Protein AF-A0A2A5DIE2-F1 (afdb_monomer)

pLDDT: mean 83.56, std 17.69, range [32.38, 98.62]

Structure (mmCIF, N/CA/C/O backbone):
data_AF-A0A2A5DIE2-F1
#
_entry.id   AF-A0A2A5DIE2-F1
#
loop_
_atom_site.group_PDB
_atom_site.id
_atom_site.type_symbol
_atom_site.label_atom_id
_atom_site.label_alt_id
_atom_site.label_comp_id
_atom_site.label_asym_id
_atom_site.label_entity_id
_atom_site.label_seq_id
_atom_site.pdbx_PDB_ins_code
_atom_site.Cartn_x
_atom_site.Cartn_y
_atom_site.Cartn_z
_atom_site.occupancy
_atom_site.B_iso_or_equiv
_atom_site.auth_seq_id
_atom_site.auth_comp_id
_atom_site.auth_asym_id
_atom_site.auth_atom_id
_atom_site.pdbx_PDB_model_num
ATOM 1 N N . MET A 1 1 ? 40.252 -47.702 25.686 1.00 40.75 1 MET A N 1
ATOM 2 C CA . MET A 1 1 ? 40.177 -46.736 24.573 1.00 40.75 1 MET A CA 1
ATOM 3 C C . MET A 1 1 ? 38.855 -46.964 23.849 1.00 40.75 1 MET A C 1
ATOM 5 O O . MET A 1 1 ? 38.795 -47.837 23.001 1.00 40.75 1 MET A O 1
ATOM 9 N N . PHE A 1 2 ? 37.785 -46.272 24.253 1.00 35.56 2 PHE A N 1
ATOM 10 C CA . PHE A 1 2 ? 36.496 -46.274 23.551 1.00 35.56 2 PHE A CA 1
ATOM 11 C C . PHE A 1 2 ? 35.922 -44.854 23.556 1.00 35.56 2 PHE A C 1
ATOM 13 O O . PHE A 1 2 ? 35.989 -44.157 24.566 1.00 35.56 2 PHE A O 1
ATOM 20 N N . LEU A 1 3 ? 35.483 -44.447 22.365 1.00 35.59 3 LEU A N 1
ATOM 21 C CA . LEU A 1 3 ? 35.120 -43.106 21.909 1.00 35.59 3 LEU A CA 1
ATOM 22 C C . LEU A 1 3 ? 34.032 -42.427 22.755 1.00 35.59 3 LEU A C 1
ATOM 24 O O . LEU A 1 3 ? 32.999 -43.024 23.047 1.00 35.59 3 LEU A O 1
ATOM 28 N N . ALA A 1 4 ? 34.234 -41.137 23.031 1.00 35.81 4 ALA A N 1
ATOM 29 C CA . ALA A 1 4 ? 33.204 -40.216 23.495 1.00 35.81 4 ALA A CA 1
ATOM 30 C C . ALA A 1 4 ? 32.317 -39.780 22.314 1.00 35.81 4 ALA A C 1
ATOM 32 O O . ALA A 1 4 ? 32.815 -39.284 21.302 1.00 35.81 4 ALA A O 1
ATOM 33 N N . LEU A 1 5 ? 31.004 -39.964 22.451 1.00 38.56 5 LEU A N 1
ATOM 34 C CA . LEU A 1 5 ? 29.994 -39.495 21.508 1.00 38.56 5 LEU A CA 1
ATOM 35 C C . LEU A 1 5 ? 29.687 -38.021 21.822 1.00 38.56 5 LEU A C 1
ATOM 37 O O . LEU A 1 5 ? 29.000 -37.717 22.795 1.00 38.56 5 LEU A O 1
ATOM 41 N N . ALA A 1 6 ? 30.231 -37.098 21.031 1.00 38.78 6 ALA A N 1
ATOM 42 C CA . ALA A 1 6 ? 29.912 -35.678 21.133 1.00 38.78 6 ALA A CA 1
ATOM 43 C C . ALA A 1 6 ? 28.588 -35.395 20.402 1.00 38.78 6 ALA A C 1
ATOM 45 O O . ALA A 1 6 ? 28.545 -35.373 19.172 1.00 38.78 6 ALA A O 1
ATOM 46 N N . LEU A 1 7 ? 27.505 -35.177 21.157 1.00 36.06 7 LEU A N 1
ATOM 47 C CA . LEU A 1 7 ? 26.273 -34.597 20.620 1.00 36.06 7 LEU A CA 1
ATOM 48 C C . LEU A 1 7 ? 26.558 -33.146 20.213 1.00 36.06 7 LEU A C 1
ATOM 50 O O . LEU A 1 7 ? 26.711 -32.264 21.056 1.00 36.06 7 LEU A O 1
ATOM 54 N N . THR A 1 8 ? 26.638 -32.897 18.911 1.00 38.84 8 THR A N 1
ATOM 55 C CA . THR A 1 8 ? 26.667 -31.546 18.349 1.00 38.84 8 THR A CA 1
ATOM 56 C C . THR A 1 8 ? 25.229 -31.048 18.263 1.00 38.84 8 THR A C 1
ATOM 58 O O . THR A 1 8 ? 24.455 -31.478 17.411 1.00 38.84 8 THR A O 1
ATOM 61 N N . LEU A 1 9 ? 24.850 -30.160 19.182 1.00 39.72 9 LEU A N 1
ATOM 62 C CA . LEU A 1 9 ? 23.585 -29.442 19.112 1.00 39.72 9 LEU A CA 1
ATOM 63 C C . LEU A 1 9 ? 23.699 -28.421 17.970 1.00 39.72 9 LEU A C 1
ATOM 65 O O . LEU A 1 9 ? 24.347 -27.385 18.112 1.00 39.72 9 LEU A O 1
ATOM 69 N N . ALA A 1 10 ? 23.123 -28.738 16.810 1.00 39.56 10 ALA A N 1
ATOM 70 C CA . ALA A 1 10 ? 22.979 -27.785 15.720 1.00 39.56 10 ALA A CA 1
ATOM 71 C C . ALA A 1 10 ? 21.992 -26.695 16.162 1.00 39.56 10 ALA A C 1
ATOM 73 O O . ALA A 1 10 ? 20.774 -26.892 16.138 1.00 39.56 10 ALA A O 1
ATOM 74 N N . ALA A 1 11 ? 22.528 -25.554 16.598 1.00 37.28 11 ALA A N 1
ATOM 75 C CA . ALA A 1 11 ? 21.763 -24.333 16.777 1.00 37.28 11 ALA A CA 1
ATOM 76 C C . ALA A 1 11 ? 21.171 -23.951 15.415 1.00 37.28 11 ALA A C 1
ATOM 78 O O . ALA A 1 11 ? 21.869 -23.462 14.527 1.00 37.28 11 ALA A O 1
ATOM 79 N N . HIS A 1 12 ? 19.884 -24.237 15.233 1.00 37.75 12 HIS A N 1
ATOM 80 C CA . HIS A 1 12 ? 19.121 -23.709 14.118 1.00 37.75 12 HIS A CA 1
ATOM 81 C C . HIS A 1 12 ? 18.987 -22.215 14.382 1.00 37.75 12 HIS A C 1
ATOM 83 O O . HIS A 1 12 ? 18.209 -21.801 15.240 1.00 37.75 12 HIS A O 1
ATOM 89 N N . GLY A 1 13 ? 19.796 -21.417 13.686 1.00 32.38 13 GLY A N 1
ATOM 90 C CA . GLY A 1 13 ? 19.603 -19.979 13.583 1.00 32.38 13 GLY A CA 1
ATOM 91 C C . GLY A 1 13 ? 18.283 -19.716 12.870 1.00 32.38 13 GLY A C 1
ATOM 92 O O . GLY A 1 13 ? 18.260 -19.499 11.662 1.00 32.38 13 GLY A O 1
ATOM 93 N N . GLY A 1 14 ? 17.182 -19.800 13.616 1.00 33.81 14 GLY A N 1
ATOM 94 C CA . GLY A 1 14 ? 15.925 -19.197 13.225 1.00 33.81 14 GLY A CA 1
ATOM 95 C C . GLY A 1 14 ? 16.182 -17.707 13.074 1.00 33.81 14 GLY A C 1
ATOM 96 O O . GLY A 1 14 ? 16.675 -17.057 13.993 1.00 33.81 14 GLY A O 1
ATOM 97 N N . VAL A 1 15 ? 15.924 -17.188 11.880 1.00 35.50 15 VAL A N 1
ATOM 98 C CA . VAL A 1 15 ? 15.815 -15.749 11.683 1.00 35.50 15 VAL A CA 1
ATOM 99 C C . VAL A 1 15 ? 14.662 -15.303 12.568 1.00 35.50 15 VAL A C 1
ATO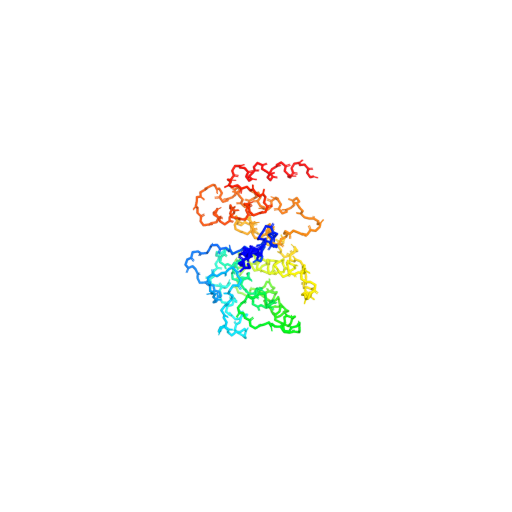M 101 O O . VAL A 1 15 ? 13.535 -15.756 12.383 1.00 35.50 15 VAL A O 1
ATOM 104 N N . ASP A 1 16 ? 14.975 -14.474 13.552 1.00 34.91 16 ASP A N 1
ATOM 105 C CA . ASP A 1 16 ? 14.005 -13.858 14.442 1.00 34.91 16 ASP A CA 1
ATOM 106 C C . ASP A 1 16 ? 13.064 -12.992 13.585 1.00 34.91 16 ASP A C 1
ATOM 108 O O . ASP A 1 16 ? 13.448 -11.928 13.089 1.00 34.91 16 ASP A O 1
ATOM 112 N N . LEU A 1 17 ? 11.858 -13.497 13.305 1.00 41.66 17 LEU A N 1
ATOM 113 C CA . LEU A 1 17 ? 10.817 -12.780 12.556 1.00 41.66 17 LEU A CA 1
ATOM 114 C C . LEU A 1 17 ? 10.198 -11.640 13.390 1.00 41.66 17 LEU A C 1
ATOM 116 O O . LEU A 1 17 ? 9.430 -10.846 12.848 1.00 41.66 17 LEU A O 1
ATOM 120 N N . ASP A 1 18 ? 10.596 -11.519 14.660 1.00 42.03 18 ASP A N 1
ATOM 121 C CA . ASP A 1 18 ? 10.088 -10.566 15.653 1.00 42.03 18 ASP A CA 1
ATOM 122 C C . ASP A 1 18 ? 10.602 -9.129 15.470 1.00 42.03 18 ASP A C 1
ATOM 124 O O . ASP A 1 18 ? 10.186 -8.213 16.180 1.00 42.03 18 ASP A O 1
ATOM 128 N N . ARG A 1 19 ? 11.468 -8.874 14.480 1.00 45.81 19 ARG A N 1
ATOM 129 C CA . ARG A 1 19 ? 11.738 -7.509 14.008 1.00 45.81 19 ARG A CA 1
ATOM 130 C C . ARG A 1 19 ? 10.920 -7.241 12.759 1.00 45.81 19 ARG A C 1
ATOM 132 O O . ARG A 1 19 ? 11.397 -7.273 11.625 1.00 45.81 19 ARG A O 1
ATOM 139 N N . GLU A 1 20 ? 9.638 -7.039 13.006 1.00 65.62 20 GLU A N 1
ATOM 140 C CA . GLU A 1 20 ? 8.627 -6.810 11.996 1.00 65.62 20 GLU A CA 1
ATOM 141 C C . GLU A 1 20 ? 8.990 -5.586 11.153 1.00 65.62 20 GLU A C 1
ATOM 143 O O . GLU A 1 20 ? 8.984 -4.446 11.614 1.00 65.62 20 GLU A O 1
ATOM 148 N N . GLY A 1 21 ? 9.389 -5.841 9.905 1.00 69.38 21 GLY A N 1
ATOM 149 C CA . GLY A 1 21 ? 9.729 -4.777 8.975 1.00 69.38 21 GLY A CA 1
ATOM 150 C C . GLY A 1 21 ? 8.533 -3.849 8.711 1.00 69.38 21 GLY A C 1
ATOM 151 O O . GLY A 1 21 ? 7.383 -4.213 8.971 1.00 69.38 21 GLY A O 1
ATOM 152 N N . PRO A 1 22 ? 8.790 -2.653 8.167 1.00 84.62 22 PRO A N 1
ATOM 153 C CA . PRO A 1 22 ? 7.778 -1.618 8.038 1.00 84.62 22 PRO A CA 1
ATOM 154 C C . PRO A 1 22 ? 6.536 -2.083 7.244 1.00 84.62 22 PRO A C 1
ATOM 156 O O . PRO A 1 22 ? 6.654 -2.801 6.237 1.00 84.62 22 PRO A O 1
ATOM 159 N N . PRO A 1 23 ? 5.327 -1.729 7.716 1.00 87.25 23 PRO A N 1
ATOM 160 C CA . PRO A 1 23 ? 4.133 -2.520 7.456 1.00 87.25 23 PRO A CA 1
ATOM 161 C C . PRO A 1 23 ? 3.558 -2.357 6.046 1.00 87.25 23 PRO A C 1
ATOM 163 O O . PRO A 1 23 ? 2.972 -3.309 5.541 1.00 87.25 23 PRO A O 1
ATOM 166 N N . ALA A 1 24 ? 3.764 -1.224 5.362 1.00 91.19 24 ALA A N 1
ATOM 167 C CA . ALA A 1 24 ? 3.243 -1.035 4.003 1.00 91.19 24 ALA A CA 1
ATOM 168 C C . ALA A 1 24 ? 3.896 -1.985 2.986 1.00 91.19 24 ALA A C 1
ATOM 170 O O . ALA A 1 24 ? 3.300 -2.293 1.957 1.00 91.19 24 ALA A O 1
ATOM 171 N N . ILE A 1 25 ? 5.110 -2.463 3.278 1.00 90.38 25 ILE A N 1
ATOM 172 C CA . ILE A 1 25 ? 5.841 -3.427 2.448 1.00 90.38 25 ILE A CA 1
ATOM 173 C C . ILE A 1 25 ? 5.742 -4.845 2.993 1.00 90.38 25 ILE A C 1
ATOM 175 O O . ILE A 1 25 ? 5.581 -5.801 2.225 1.00 90.38 25 ILE A O 1
ATOM 179 N N . CYS A 1 26 ? 5.868 -4.991 4.310 1.00 89.38 26 CYS A N 1
ATOM 180 C CA . CYS A 1 26 ? 6.047 -6.302 4.911 1.00 89.38 26 CYS A CA 1
ATOM 181 C C . CYS A 1 26 ? 4.752 -7.080 5.101 1.00 89.38 26 CYS A C 1
ATOM 183 O O . CYS A 1 26 ? 4.825 -8.281 5.367 1.00 89.38 26 CYS A O 1
ATOM 185 N N . GLN A 1 27 ? 3.599 -6.422 4.979 1.00 89.12 27 GLN A N 1
ATOM 186 C CA . GLN A 1 27 ? 2.296 -7.034 5.161 1.00 89.12 27 GLN A CA 1
ATOM 187 C C . GLN A 1 27 ? 1.576 -7.202 3.817 1.00 89.12 27 GLN A C 1
ATOM 189 O O . GLN A 1 27 ? 1.163 -6.208 3.224 1.00 89.12 27 GLN A O 1
ATOM 194 N N . PRO A 1 28 ? 1.404 -8.440 3.317 1.00 94.44 28 PRO A N 1
ATOM 195 C CA . PRO A 1 28 ? 0.471 -8.706 2.231 1.00 94.44 28 PRO A CA 1
ATOM 196 C C . PRO A 1 28 ? -0.959 -8.389 2.661 1.00 94.44 28 PRO A C 1
ATOM 198 O O . PRO A 1 28 ? -1.342 -8.693 3.797 1.00 94.44 28 PRO A O 1
ATOM 201 N N . PHE A 1 29 ? -1.743 -7.832 1.742 1.00 95.56 29 PHE A N 1
ATOM 202 C CA . PHE A 1 29 ? -3.181 -7.680 1.941 1.00 95.56 29 PHE A CA 1
ATOM 203 C C . PHE A 1 29 ? -3.912 -8.880 1.344 1.00 95.56 29 PHE A C 1
ATOM 205 O O . PHE A 1 29 ? -3.655 -9.275 0.205 1.00 95.56 29 PHE A O 1
ATOM 212 N N . ASP A 1 30 ? -4.856 -9.439 2.098 1.00 95.75 30 ASP A N 1
ATOM 213 C CA . ASP A 1 30 ? -5.852 -10.347 1.544 1.00 95.75 30 ASP A CA 1
ATOM 214 C C . ASP A 1 30 ? -6.740 -9.558 0.575 1.00 95.75 30 ASP A C 1
ATOM 216 O O . ASP A 1 30 ? -7.412 -8.598 0.968 1.00 95.75 30 ASP A O 1
ATOM 220 N N . ILE A 1 31 ? -6.731 -9.970 -0.692 1.00 96.69 31 ILE A N 1
ATOM 221 C CA . ILE A 1 31 ? -7.534 -9.403 -1.780 1.00 96.69 31 ILE A CA 1
ATOM 222 C C . ILE A 1 31 ? -8.537 -10.421 -2.353 1.00 96.69 31 ILE A C 1
ATOM 224 O O . ILE A 1 31 ? -9.197 -10.145 -3.355 1.00 96.69 31 ILE A O 1
ATOM 228 N N . GLY A 1 32 ? -8.696 -11.585 -1.709 1.00 94.56 32 GLY A N 1
ATOM 229 C CA . GLY A 1 32 ? -9.464 -12.715 -2.230 1.00 94.56 32 GLY A CA 1
ATOM 230 C C . GLY A 1 32 ? -8.924 -13.194 -3.580 1.00 94.56 32 GLY A C 1
ATOM 231 O O . GLY A 1 32 ? -7.714 -13.252 -3.785 1.00 94.56 32 GLY A O 1
ATOM 232 N N . ASP A 1 33 ? -9.830 -13.474 -4.518 1.00 94.88 33 ASP A N 1
ATOM 233 C CA . ASP A 1 33 ? -9.494 -13.936 -5.875 1.00 94.88 33 ASP A CA 1
ATOM 234 C C . ASP A 1 33 ? -9.238 -12.788 -6.871 1.00 94.88 33 ASP A C 1
ATOM 236 O O . ASP A 1 33 ? -9.159 -13.008 -8.083 1.00 94.88 33 ASP A O 1
ATOM 240 N N . ALA A 1 34 ? -9.149 -11.540 -6.394 1.00 96.06 34 ALA A N 1
ATOM 241 C CA . ALA A 1 34 ? -8.906 -10.397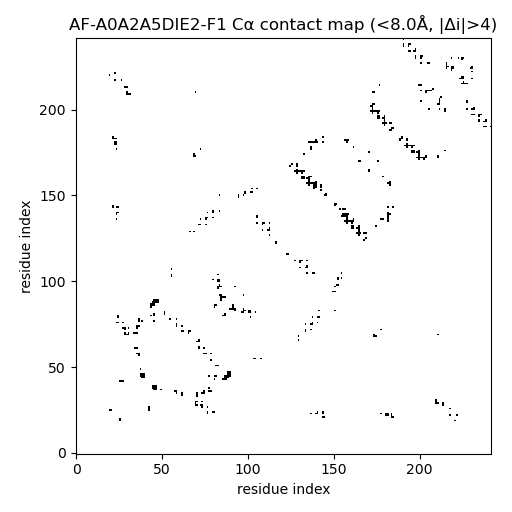 -7.264 1.00 96.06 34 ALA A CA 1
ATOM 242 C C . ALA A 1 34 ? -7.528 -10.494 -7.937 1.00 96.06 34 ALA A C 1
ATOM 244 O O . ALA A 1 34 ? -6.517 -10.822 -7.312 1.00 96.06 34 ALA A O 1
ATOM 245 N N . ALA A 1 35 ? -7.479 -10.161 -9.227 1.00 95.62 35 ALA A N 1
ATOM 246 C CA . ALA A 1 35 ? -6.230 -10.147 -9.972 1.00 95.62 35 ALA A CA 1
ATOM 247 C C . ALA A 1 35 ? -5.311 -9.006 -9.503 1.00 95.62 35 ALA A C 1
ATOM 249 O O . ALA A 1 35 ? -5.747 -7.876 -9.282 1.00 95.62 35 ALA A O 1
ATOM 250 N N . SER A 1 36 ? -4.019 -9.309 -9.411 1.00 97.56 36 SER A N 1
ATOM 251 C CA . SER A 1 36 ? -2.941 -8.358 -9.138 1.00 97.56 36 SER A CA 1
ATOM 252 C C . SER A 1 36 ? -1.708 -8.744 -9.968 1.00 97.56 36 SER A C 1
ATOM 254 O O . SER A 1 36 ? -1.772 -9.662 -10.789 1.00 97.56 36 SER A O 1
ATOM 256 N N . LEU A 1 37 ? -0.579 -8.059 -9.769 1.00 98.00 37 LEU A N 1
ATOM 257 C CA . LEU A 1 37 ? 0.684 -8.404 -10.421 1.00 98.00 37 LEU A CA 1
ATOM 258 C C . LEU A 1 37 ? 1.071 -9.866 -10.121 1.00 98.00 37 LEU A C 1
ATOM 260 O O . LEU A 1 37 ? 0.837 -10.320 -8.991 1.00 98.00 37 LEU A O 1
ATOM 264 N N . PRO A 1 38 ? 1.685 -10.590 -11.082 1.00 96.81 38 PRO A N 1
ATOM 265 C CA . PRO A 1 38 ? 2.092 -11.981 -10.899 1.00 96.81 38 PRO A CA 1
ATOM 266 C C . PRO A 1 38 ? 2.900 -12.181 -9.619 1.00 96.81 38 PRO A C 1
ATOM 268 O O . PRO A 1 38 ? 3.769 -11.372 -9.293 1.00 96.81 38 PRO A O 1
ATOM 271 N N . TRP A 1 39 ? 2.591 -13.237 -8.871 1.00 95.19 39 TRP A N 1
ATOM 272 C CA . TRP A 1 39 ? 3.137 -13.472 -7.534 1.00 95.19 39 TRP A CA 1
ATOM 273 C C . TRP A 1 39 ? 3.172 -14.968 -7.216 1.00 95.19 39 TRP A C 1
ATOM 275 O O . TRP A 1 39 ? 2.403 -15.735 -7.799 1.00 95.19 39 TRP A O 1
ATOM 285 N N . LYS A 1 40 ? 4.062 -15.391 -6.313 1.00 91.81 40 LYS A N 1
ATOM 286 C CA . LYS A 1 40 ? 4.085 -16.757 -5.757 1.00 91.81 40 LYS A CA 1
ATOM 287 C C . LYS A 1 40 ? 3.477 -16.770 -4.344 1.00 91.81 40 LYS A C 1
ATOM 289 O O . LYS A 1 40 ? 2.623 -15.942 -4.051 1.00 91.81 40 LYS A O 1
ATOM 294 N N . ALA A 1 41 ? 3.816 -17.739 -3.495 1.00 83.94 41 ALA A N 1
ATOM 295 C CA . ALA A 1 41 ? 3.078 -17.982 -2.252 1.00 83.94 41 ALA A CA 1
ATOM 296 C C . ALA A 1 41 ? 3.488 -17.041 -1.100 1.00 83.94 41 ALA A C 1
ATOM 298 O O . ALA A 1 41 ? 2.646 -16.664 -0.288 1.00 83.94 41 ALA A O 1
ATOM 299 N N . GLY A 1 42 ? 4.763 -16.652 -1.015 1.00 87.44 42 GLY A N 1
ATOM 300 C CA . GLY A 1 42 ? 5.297 -15.860 0.099 1.00 87.44 42 GLY A CA 1
ATOM 301 C C . GLY A 1 42 ? 5.142 -14.338 -0.033 1.00 87.44 42 GLY A C 1
ATOM 302 O O . GLY A 1 42 ? 4.979 -13.783 -1.121 1.00 87.44 42 GLY A O 1
ATOM 303 N N . ALA A 1 43 ? 5.279 -13.624 1.092 1.00 87.25 43 ALA A N 1
ATOM 304 C CA . ALA A 1 43 ? 5.115 -12.164 1.180 1.00 87.25 43 ALA A CA 1
ATOM 305 C C . ALA A 1 43 ? 6.095 -11.352 0.310 1.00 87.25 43 ALA A C 1
ATOM 307 O O . ALA A 1 43 ? 5.803 -10.202 -0.023 1.00 87.25 43 ALA A O 1
ATOM 308 N N . PHE A 1 44 ? 7.225 -11.955 -0.071 1.00 91.25 44 PHE A N 1
ATOM 309 C CA . PHE A 1 44 ? 8.290 -11.368 -0.893 1.00 91.25 44 PHE A CA 1
ATOM 310 C C . PHE A 1 44 ? 8.709 -12.286 -2.050 1.00 91.25 44 PHE A C 1
ATOM 312 O O . PHE A 1 44 ? 9.835 -12.196 -2.538 1.00 91.25 44 PHE A O 1
ATOM 319 N N . GLU A 1 45 ? 7.835 -13.201 -2.470 1.00 90.56 45 GLU A N 1
ATOM 320 C CA . GLU A 1 45 ? 8.117 -14.139 -3.557 1.00 90.56 45 GLU A CA 1
ATOM 321 C C . GLU A 1 45 ? 7.524 -13.638 -4.877 1.00 90.56 45 GLU A C 1
ATOM 323 O O . GLU A 1 45 ? 6.555 -14.187 -5.406 1.00 90.56 45 GLU A O 1
ATOM 328 N N . ALA A 1 46 ? 8.111 -12.576 -5.424 1.00 92.00 46 ALA A N 1
ATOM 329 C CA . ALA A 1 46 ? 7.712 -12.059 -6.727 1.00 92.00 46 ALA A CA 1
ATOM 330 C C . ALA A 1 46 ? 7.931 -13.116 -7.828 1.00 92.00 46 ALA A C 1
ATOM 332 O O . ALA A 1 46 ? 8.819 -13.961 -7.722 1.00 92.00 46 ALA A O 1
ATOM 333 N N . ASP A 1 47 ? 7.148 -13.107 -8.903 1.00 94.44 47 ASP A N 1
ATOM 334 C CA . ASP A 1 47 ? 7.335 -14.093 -9.968 1.00 94.44 47 ASP A CA 1
ATOM 335 C C . ASP A 1 47 ? 8.668 -13.855 -10.698 1.00 94.44 47 ASP A C 1
ATOM 337 O O . ASP A 1 47 ? 8.957 -12.766 -11.200 1.00 94.44 47 ASP A O 1
ATOM 341 N N . THR A 1 48 ? 9.512 -14.885 -10.750 1.00 92.44 48 THR A N 1
ATOM 342 C CA . THR A 1 48 ? 10.841 -14.808 -11.361 1.00 92.44 48 THR A CA 1
ATOM 343 C C . THR A 1 48 ? 10.790 -14.694 -12.877 1.00 92.44 48 THR A C 1
ATOM 345 O O . THR A 1 48 ? 11.740 -14.174 -13.463 1.00 92.44 48 THR A O 1
ATOM 348 N N . GLN A 1 49 ? 9.684 -15.120 -13.494 1.00 93.56 49 GLN A N 1
ATOM 349 C CA . GLN A 1 49 ? 9.466 -15.053 -14.938 1.00 93.56 49 GLN A CA 1
ATOM 350 C C . GLN A 1 49 ? 8.744 -13.778 -15.383 1.00 93.56 49 GLN A C 1
ATOM 352 O O . GLN A 1 49 ? 8.554 -13.578 -16.580 1.00 93.56 49 GLN A O 1
ATOM 357 N N . TYR A 1 50 ? 8.349 -12.912 -14.446 1.00 95.69 50 TYR A N 1
ATOM 358 C CA . TYR A 1 50 ? 7.689 -11.659 -14.786 1.00 95.69 50 TYR A CA 1
ATOM 359 C C . TYR A 1 50 ? 8.654 -10.667 -15.448 1.00 95.69 50 TYR A C 1
ATOM 361 O O . TYR A 1 50 ? 9.734 -10.374 -14.917 1.00 95.69 50 TYR A O 1
ATOM 369 N N . ASP A 1 51 ? 8.241 -10.129 -16.597 1.00 95.44 51 ASP A N 1
ATOM 370 C CA . ASP A 1 51 ? 8.974 -9.095 -17.31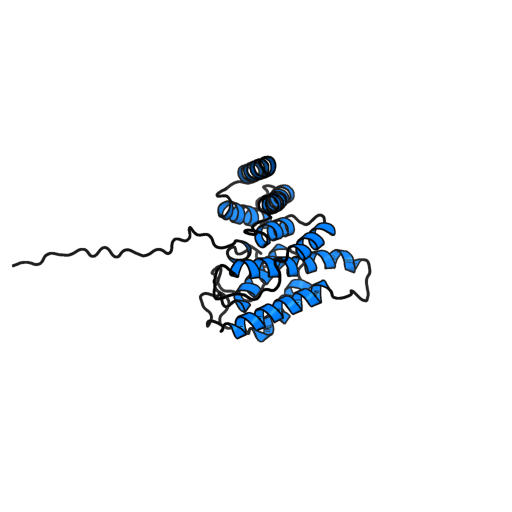8 1.00 95.44 51 ASP A CA 1
ATOM 371 C C . ASP A 1 51 ? 8.741 -7.722 -16.671 1.00 95.44 51 ASP A C 1
ATOM 373 O O . ASP A 1 51 ? 7.656 -7.144 -16.741 1.00 95.44 51 ASP A O 1
ATOM 377 N N . LEU A 1 52 ? 9.792 -7.171 -16.055 1.00 94.38 52 LEU A N 1
ATOM 378 C CA . LEU A 1 52 ? 9.733 -5.853 -15.421 1.00 94.38 52 LEU A CA 1
ATOM 379 C C . LEU A 1 52 ? 9.429 -4.720 -16.406 1.00 94.38 52 LEU A C 1
ATOM 381 O O . LEU A 1 52 ? 8.940 -3.680 -15.967 1.00 94.38 52 LEU A O 1
ATOM 385 N N . ALA A 1 53 ? 9.677 -4.898 -17.707 1.00 95.81 53 ALA A N 1
ATOM 386 C CA . ALA A 1 53 ? 9.321 -3.897 -18.709 1.00 95.81 53 ALA A CA 1
ATOM 387 C C . ALA A 1 53 ? 7.798 -3.683 -18.806 1.00 95.81 53 ALA A C 1
ATOM 389 O O . ALA A 1 53 ? 7.356 -2.602 -19.197 1.00 95.81 53 ALA A O 1
ATOM 390 N N . LEU A 1 54 ? 6.996 -4.673 -18.395 1.00 97.75 54 LEU A N 1
ATOM 391 C CA . LEU A 1 54 ? 5.533 -4.603 -18.381 1.00 97.75 54 LEU A CA 1
ATOM 392 C C . LEU A 1 54 ? 4.965 -4.018 -17.080 1.00 97.75 54 LEU A C 1
ATOM 394 O O . LEU A 1 54 ? 3.789 -3.662 -17.036 1.00 97.75 54 LEU A O 1
ATOM 398 N N . LEU A 1 55 ? 5.789 -3.851 -16.034 1.00 98.06 55 LEU A N 1
ATOM 399 C CA . LEU A 1 55 ? 5.345 -3.475 -14.686 1.00 98.06 55 LEU A CA 1
ATOM 400 C C . LEU A 1 55 ? 4.414 -2.264 -14.655 1.00 98.06 55 LEU A C 1
ATOM 402 O O . LEU A 1 55 ? 3.330 -2.342 -14.081 1.00 98.06 55 LEU A O 1
ATOM 406 N N . ASN A 1 56 ? 4.823 -1.156 -15.266 1.00 98.19 56 ASN A N 1
ATOM 407 C CA . ASN A 1 56 ? 4.044 0.077 -15.222 1.00 98.19 56 ASN A CA 1
ATOM 408 C C . ASN A 1 56 ? 2.727 -0.039 -15.994 1.00 98.19 56 ASN A C 1
ATOM 410 O O . ASN A 1 56 ? 1.715 0.502 -15.554 1.00 98.19 56 ASN A O 1
ATOM 414 N N . HIS A 1 57 ? 2.743 -0.736 -17.132 1.00 98.06 57 HIS A N 1
ATOM 415 C CA . HIS A 1 57 ? 1.559 -0.957 -17.954 1.00 98.06 57 HIS A CA 1
ATOM 416 C C . HIS A 1 57 ? 0.535 -1.822 -17.211 1.00 98.06 57 HIS A C 1
ATOM 418 O O . HIS A 1 57 ? -0.626 -1.436 -17.073 1.00 98.06 57 HIS A O 1
ATOM 424 N N . ASP A 1 58 ? 0.978 -2.961 -16.682 1.00 98.50 58 ASP A N 1
ATOM 425 C CA . ASP A 1 58 ? 0.100 -3.918 -16.015 1.00 98.50 58 ASP A CA 1
ATOM 426 C C . ASP A 1 58 ? -0.441 -3.353 -14.701 1.00 98.50 58 ASP A C 1
ATOM 428 O O . ASP A 1 58 ? -1.636 -3.474 -14.425 1.00 98.50 58 ASP A O 1
ATOM 432 N N . LEU A 1 59 ? 0.396 -2.647 -13.930 1.00 98.62 59 LEU A N 1
ATOM 433 C CA . LEU A 1 59 ? -0.056 -1.943 -12.734 1.00 98.62 59 LEU A CA 1
ATOM 434 C C . LEU A 1 59 ? -1.101 -0.876 -13.081 1.00 98.62 59 LEU A C 1
ATOM 436 O O . LEU A 1 59 ? -2.152 -0.842 -12.449 1.00 98.62 59 LEU A O 1
ATOM 440 N N . ALA A 1 60 ? -0.858 -0.032 -14.089 1.00 97.31 60 ALA A N 1
ATOM 441 C CA . ALA A 1 60 ? -1.825 0.985 -14.501 1.00 97.31 60 ALA A CA 1
ATOM 442 C C . ALA A 1 60 ? -3.168 0.360 -14.904 1.00 97.31 60 ALA A C 1
ATOM 444 O O . ALA A 1 60 ? -4.214 0.839 -14.474 1.00 97.31 60 ALA A O 1
ATOM 445 N N . LYS A 1 61 ? -3.142 -0.755 -15.646 1.00 97.00 61 LYS A N 1
ATOM 446 C CA . LYS A 1 61 ? -4.345 -1.500 -16.032 1.00 97.00 61 LYS A CA 1
ATOM 447 C C . LYS A 1 61 ? -5.123 -2.022 -14.820 1.00 97.00 61 LYS A C 1
ATOM 449 O O . LYS A 1 61 ? -6.348 -1.915 -14.800 1.00 97.00 61 LYS A O 1
ATOM 454 N N . ILE A 1 62 ? -4.439 -2.566 -13.812 1.00 97.62 62 ILE A N 1
ATOM 455 C CA . ILE A 1 62 ? -5.080 -3.015 -12.565 1.00 97.62 62 ILE A CA 1
ATOM 456 C C . ILE A 1 62 ? -5.712 -1.820 -11.838 1.00 97.62 62 ILE A C 1
ATOM 458 O O . ILE A 1 62 ? -6.883 -1.872 -11.475 1.00 97.62 62 ILE A O 1
ATOM 462 N N . LEU A 1 63 ? -4.970 -0.719 -11.692 1.00 95.75 63 LEU A N 1
ATOM 463 C CA . LEU A 1 63 ? -5.443 0.494 -11.019 1.00 95.75 63 LEU A CA 1
ATOM 464 C C . LEU A 1 63 ? -6.554 1.232 -11.793 1.00 95.75 63 LEU A C 1
ATOM 466 O O . LEU A 1 63 ? -7.269 2.034 -11.207 1.00 95.75 63 LEU A O 1
ATOM 470 N N . ASP A 1 64 ? -6.711 1.019 -13.097 1.00 92.00 64 ASP A N 1
ATOM 471 C CA . ASP A 1 64 ? -7.815 1.603 -13.877 1.00 92.00 64 ASP A CA 1
ATOM 472 C C . ASP A 1 64 ? -9.074 0.732 -13.895 1.00 92.00 64 ASP A C 1
ATOM 474 O O . ASP A 1 64 ? -10.152 1.228 -14.211 1.00 92.00 64 ASP A O 1
ATOM 478 N N . SER A 1 65 ? -8.945 -0.559 -13.584 1.00 91.69 65 SER A N 1
ATOM 479 C CA . SER A 1 65 ? -10.050 -1.524 -13.634 1.00 91.69 65 SER A CA 1
ATOM 480 C C . SER A 1 65 ? -10.557 -1.950 -12.259 1.00 91.69 65 SER A C 1
ATOM 482 O O . SER A 1 65 ? -11.481 -2.761 -12.185 1.00 91.69 65 SER A O 1
ATOM 484 N N . ASN A 1 66 ? -9.964 -1.434 -11.178 1.00 91.56 66 ASN A N 1
ATOM 485 C CA . ASN A 1 66 ? -10.296 -1.840 -9.821 1.00 91.56 66 ASN A CA 1
ATOM 486 C C . ASN A 1 66 ? -10.390 -0.654 -8.849 1.00 91.56 66 ASN A C 1
ATOM 488 O O . ASN A 1 66 ? -9.400 0.040 -8.586 1.00 91.56 66 ASN A O 1
ATOM 492 N N . ASP A 1 67 ? -11.584 -0.486 -8.283 1.00 89.56 67 ASP A N 1
ATOM 493 C CA . ASP A 1 67 ? -11.900 0.537 -7.284 1.00 89.56 67 ASP A CA 1
ATOM 494 C C . ASP A 1 67 ? -11.697 0.040 -5.836 1.00 89.56 67 ASP A C 1
ATOM 496 O O . ASP A 1 67 ? -11.710 0.839 -4.902 1.00 89.56 67 ASP A O 1
ATOM 500 N N . ASP A 1 68 ? -11.462 -1.263 -5.610 1.00 93.62 68 ASP A N 1
ATOM 501 C CA . ASP A 1 68 ? -11.167 -1.799 -4.275 1.00 93.62 68 ASP A CA 1
ATOM 502 C C . ASP A 1 68 ? -9.763 -1.363 -3.832 1.00 93.62 68 ASP A C 1
ATOM 504 O O . ASP A 1 68 ? -8.736 -1.855 -4.314 1.00 93.62 68 ASP A O 1
ATOM 508 N N . ALA A 1 69 ? -9.718 -0.458 -2.854 1.00 94.00 69 ALA A N 1
ATOM 509 C CA . ALA A 1 69 ? -8.485 0.056 -2.274 1.00 94.00 69 ALA A CA 1
ATOM 510 C C . ALA A 1 69 ? -7.530 -1.043 -1.774 1.00 94.00 69 ALA A C 1
ATOM 512 O O . ALA A 1 69 ? -6.318 -0.864 -1.882 1.00 94.00 69 ALA A O 1
ATOM 513 N N . MET A 1 70 ? -8.016 -2.196 -1.296 1.00 96.06 70 MET A N 1
ATOM 514 C CA . MET A 1 70 ? -7.135 -3.304 -0.896 1.00 96.06 70 MET A CA 1
ATOM 515 C C . MET A 1 70 ? -6.411 -3.922 -2.094 1.00 96.06 70 MET A C 1
ATOM 517 O O . MET A 1 70 ? -5.213 -4.196 -2.009 1.00 96.06 70 MET A O 1
ATOM 521 N N . VAL A 1 71 ? -7.100 -4.093 -3.228 1.00 97.75 71 VAL A N 1
ATOM 522 C CA . VAL A 1 71 ? -6.484 -4.610 -4.463 1.00 97.75 71 VAL A CA 1
ATOM 523 C C . VAL A 1 71 ? -5.423 -3.645 -4.975 1.00 97.75 71 VAL A C 1
ATOM 525 O O . VAL A 1 71 ? -4.335 -4.061 -5.386 1.00 97.75 71 VAL A O 1
ATOM 528 N N . ARG A 1 72 ? -5.713 -2.344 -4.911 1.00 97.62 72 ARG A N 1
ATOM 529 C CA . ARG A 1 72 ? -4.785 -1.279 -5.306 1.00 97.62 72 ARG A CA 1
ATOM 530 C C . ARG A 1 72 ? -3.540 -1.279 -4.421 1.00 97.62 72 ARG A C 1
ATOM 532 O O . ARG A 1 72 ? -2.431 -1.340 -4.947 1.00 97.62 72 ARG A O 1
ATOM 539 N N . MET A 1 73 ? -3.716 -1.304 -3.096 1.00 97.94 73 MET A N 1
ATOM 540 C CA . MET A 1 73 ? -2.614 -1.362 -2.129 1.00 97.94 73 MET A CA 1
ATOM 541 C C . MET A 1 73 ? -1.724 -2.590 -2.336 1.00 97.94 73 MET A C 1
ATOM 543 O O . MET A 1 73 ? -0.507 -2.442 -2.422 1.00 97.94 73 MET A O 1
ATOM 547 N N . GLU A 1 74 ? -2.298 -3.788 -2.481 1.00 98.19 74 GLU A N 1
ATOM 548 C CA . GLU A 1 74 ? -1.510 -5.007 -2.715 1.00 98.19 74 GLU A CA 1
ATOM 549 C C . GLU A 1 74 ? -0.754 -4.952 -4.045 1.00 98.19 74 GLU A C 1
ATOM 551 O O . GLU A 1 74 ? 0.421 -5.314 -4.115 1.00 98.19 74 GLU A O 1
ATOM 556 N N . SER A 1 75 ? -1.391 -4.442 -5.100 1.00 98.56 75 SER A N 1
ATOM 557 C CA . SER A 1 75 ? -0.752 -4.303 -6.412 1.00 98.56 75 SER A CA 1
ATOM 558 C C . SER A 1 75 ? 0.417 -3.321 -6.372 1.00 98.56 75 SER A C 1
ATOM 560 O O . SER A 1 75 ? 1.480 -3.601 -6.929 1.00 98.56 75 SER A O 1
ATOM 562 N N . ILE A 1 76 ? 0.264 -2.207 -5.654 1.00 98.56 76 ILE A N 1
ATOM 563 C CA . ILE A 1 76 ? 1.339 -1.234 -5.446 1.00 98.56 76 ILE A CA 1
ATOM 564 C C . ILE A 1 76 ? 2.448 -1.831 -4.578 1.00 98.56 76 ILE A C 1
ATOM 566 O O . ILE A 1 76 ? 3.617 -1.702 -4.932 1.00 98.56 76 ILE A O 1
ATOM 570 N N . ARG A 1 77 ? 2.120 -2.544 -3.494 1.00 97.62 77 ARG A N 1
ATOM 571 C CA . ARG A 1 77 ? 3.107 -3.229 -2.646 1.00 97.62 77 ARG A CA 1
ATOM 572 C C . AR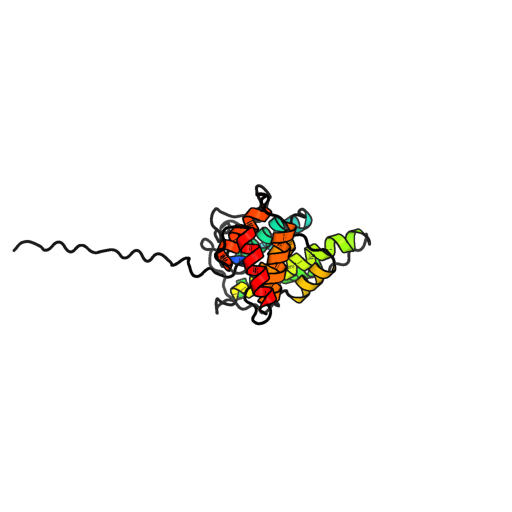G A 1 77 ? 3.972 -4.188 -3.464 1.00 97.62 77 ARG A C 1
ATOM 574 O O . ARG A 1 77 ? 5.201 -4.127 -3.396 1.00 97.62 77 ARG A O 1
ATOM 581 N N . ARG A 1 78 ? 3.344 -5.031 -4.294 1.00 97.81 78 ARG A N 1
ATOM 582 C CA . ARG A 1 78 ? 4.048 -5.940 -5.216 1.00 97.81 78 ARG A CA 1
ATOM 583 C C . ARG A 1 78 ? 4.928 -5.173 -6.196 1.00 97.81 78 ARG A C 1
ATOM 585 O O . ARG A 1 78 ? 6.081 -5.552 -6.390 1.00 97.81 78 ARG A O 1
ATOM 592 N N . ALA A 1 79 ? 4.426 -4.081 -6.773 1.00 97.88 79 ALA A N 1
ATOM 593 C CA . ALA A 1 79 ? 5.201 -3.239 -7.681 1.00 97.88 79 ALA A CA 1
ATOM 594 C C . ALA A 1 79 ? 6.436 -2.637 -7.002 1.00 97.88 79 ALA A C 1
ATOM 596 O O . ALA A 1 79 ? 7.528 -2.684 -7.566 1.00 97.88 79 ALA A O 1
ATOM 597 N N . VAL A 1 80 ? 6.290 -2.144 -5.770 1.00 95.88 80 VAL A N 1
ATOM 598 C CA . VAL A 1 80 ? 7.409 -1.617 -4.985 1.00 95.88 80 VAL A CA 1
ATOM 599 C C . VAL A 1 80 ? 8.445 -2.711 -4.699 1.00 95.88 80 VAL A C 1
ATOM 601 O O . VAL A 1 80 ? 9.646 -2.472 -4.832 1.00 95.88 80 VAL A O 1
ATOM 604 N N . ILE A 1 81 ? 8.023 -3.942 -4.395 1.00 94.25 81 ILE A N 1
ATOM 605 C CA . ILE A 1 81 ? 8.950 -5.076 -4.220 1.00 94.25 81 ILE A CA 1
ATOM 606 C C . ILE A 1 81 ? 9.676 -5.419 -5.531 1.00 94.25 81 ILE A C 1
ATOM 608 O O . ILE A 1 81 ? 10.882 -5.679 -5.520 1.00 94.25 81 ILE A O 1
ATOM 612 N N . TYR A 1 82 ? 8.975 -5.376 -6.668 1.00 95.44 82 TYR A N 1
ATOM 613 C CA . TYR A 1 82 ? 9.572 -5.596 -7.985 1.00 95.44 82 TYR A CA 1
ATOM 614 C C . TYR A 1 82 ? 10.663 -4.569 -8.316 1.00 95.44 82 TYR A C 1
ATOM 616 O O . TYR A 1 82 ? 11.763 -4.973 -8.698 1.00 95.44 82 TYR A O 1
ATOM 624 N N . VAL A 1 83 ? 10.387 -3.267 -8.156 1.00 93.75 83 VAL A N 1
ATOM 625 C CA . VAL A 1 83 ? 11.347 -2.197 -8.504 1.00 93.75 83 VAL A CA 1
ATOM 626 C C . VAL A 1 83 ? 12.483 -2.061 -7.498 1.00 93.75 83 VAL A C 1
ATOM 628 O O . VAL A 1 83 ? 13.592 -1.687 -7.869 1.00 93.75 83 VAL A O 1
ATOM 631 N N . SER A 1 84 ? 12.243 -2.410 -6.234 1.00 90.31 84 SER A N 1
ATOM 632 C CA . SER A 1 84 ? 13.280 -2.376 -5.201 1.00 90.31 84 SER A CA 1
ATOM 633 C C . SER A 1 84 ? 14.231 -3.565 -5.253 1.00 90.31 84 SER A C 1
ATOM 635 O O . SER A 1 84 ? 15.280 -3.543 -4.613 1.00 90.31 84 SER A O 1
ATOM 637 N N . GLY A 1 85 ? 13.893 -4.619 -6.000 1.00 86.31 85 GLY A N 1
ATOM 638 C CA . GLY A 1 85 ? 14.670 -5.855 -5.998 1.00 86.31 85 GLY A CA 1
ATOM 639 C C . GLY A 1 85 ? 14.658 -6.567 -4.641 1.00 86.31 85 GLY A C 1
ATOM 640 O O . GLY A 1 85 ? 15.541 -7.384 -4.389 1.00 86.31 85 GLY A O 1
ATOM 641 N N . PHE A 1 86 ? 13.674 -6.276 -3.779 1.00 85.06 86 PHE A N 1
ATOM 642 C CA . PHE A 1 86 ? 13.532 -6.879 -2.448 1.00 85.06 86 PHE A CA 1
ATOM 643 C C . PHE A 1 86 ? 12.970 -8.314 -2.480 1.00 85.06 86 PHE A C 1
ATOM 645 O O . PHE A 1 86 ? 12.797 -8.953 -1.446 1.00 85.06 86 PHE A O 1
ATOM 652 N N . SER A 1 87 ? 12.689 -8.840 -3.672 1.00 84.50 87 SER A N 1
ATOM 653 C CA . SER A 1 87 ? 12.187 -10.202 -3.838 1.00 84.50 87 SER A CA 1
ATOM 654 C C . SER A 1 87 ? 13.216 -11.250 -3.411 1.00 84.50 87 SER A C 1
ATOM 656 O O . SER A 1 87 ? 14.377 -11.185 -3.813 1.00 84.50 87 SER A O 1
ATOM 658 N N . GLN A 1 88 ? 12.780 -12.271 -2.673 1.00 84.50 88 GLN A N 1
ATOM 659 C CA . GLN A 1 88 ? 13.653 -13.345 -2.170 1.00 84.50 88 GLN A CA 1
ATOM 660 C C . GLN A 1 88 ? 14.119 -14.318 -3.262 1.00 84.50 88 GLN A C 1
ATOM 662 O O . GLN A 1 88 ? 15.133 -14.993 -3.114 1.00 84.50 88 GLN A O 1
ATOM 667 N N . ASN A 1 89 ? 13.381 -14.393 -4.365 1.00 83.69 89 ASN A N 1
ATOM 668 C CA . ASN A 1 89 ? 13.552 -15.396 -5.415 1.00 83.69 89 ASN A CA 1
ATOM 669 C C . ASN A 1 89 ? 13.992 -14.808 -6.769 1.00 83.69 89 ASN A C 1
ATOM 671 O O . ASN A 1 89 ? 14.225 -15.566 -7.709 1.00 83.69 89 ASN A O 1
ATOM 675 N N . ARG A 1 90 ? 14.121 -13.478 -6.901 1.00 86.62 90 ARG A N 1
ATOM 676 C CA . ARG A 1 90 ? 14.571 -12.834 -8.148 1.00 86.62 90 ARG A CA 1
ATOM 677 C C . ARG A 1 90 ? 16.041 -12.452 -8.083 1.00 86.62 90 ARG A C 1
ATOM 679 O O . ARG A 1 90 ? 16.601 -12.204 -7.019 1.00 86.62 90 ARG A O 1
ATOM 686 N N . LYS A 1 91 ? 16.658 -12.345 -9.262 1.00 86.19 91 LYS A N 1
ATOM 687 C CA . LYS A 1 91 ? 17.989 -11.752 -9.404 1.00 86.19 91 LYS A CA 1
ATOM 688 C C . LYS A 1 91 ? 17.979 -10.348 -8.791 1.00 86.19 91 LYS A C 1
ATOM 690 O O . LYS A 1 91 ? 17.113 -9.537 -9.120 1.00 86.19 91 LYS A O 1
ATOM 695 N N . LYS A 1 92 ? 18.970 -10.062 -7.943 1.00 86.06 92 LYS A N 1
ATOM 696 C CA . LYS A 1 92 ? 19.173 -8.721 -7.390 1.00 86.06 92 LYS A CA 1
ATOM 697 C C . LYS A 1 92 ? 19.384 -7.716 -8.522 1.00 86.06 92 LYS A C 1
ATOM 699 O O . LYS A 1 92 ? 20.260 -7.905 -9.366 1.00 86.06 92 LYS A O 1
ATOM 704 N N . LEU A 1 93 ? 18.593 -6.649 -8.499 1.00 88.38 93 LEU A N 1
ATOM 705 C CA . LEU A 1 93 ? 18.814 -5.465 -9.321 1.00 88.38 93 LEU A CA 1
ATOM 706 C C . LEU A 1 93 ? 20.028 -4.700 -8.787 1.00 88.38 93 LEU A C 1
ATOM 708 O O . LEU A 1 93 ? 20.220 -4.616 -7.572 1.00 88.38 93 LEU A O 1
ATOM 712 N N . SER A 1 94 ? 20.828 -4.116 -9.671 1.00 90.19 94 SER A N 1
ATOM 713 C CA . SER A 1 94 ? 21.849 -3.128 -9.316 1.00 90.19 94 SER A CA 1
ATOM 714 C C . SER A 1 94 ? 21.214 -1.864 -8.728 1.00 90.19 94 SER A C 1
ATOM 716 O O . SER A 1 94 ? 20.029 -1.593 -8.926 1.00 90.19 94 SER A O 1
ATOM 718 N N . ALA A 1 95 ? 22.003 -1.049 -8.024 1.00 88.12 95 ALA A N 1
ATOM 719 C CA . ALA A 1 95 ? 21.515 0.212 -7.463 1.00 88.12 95 ALA A CA 1
ATOM 720 C C . ALA A 1 95 ? 20.919 1.149 -8.532 1.00 88.12 95 ALA A C 1
ATOM 722 O O . ALA A 1 95 ? 19.885 1.772 -8.296 1.00 88.12 95 ALA A O 1
ATOM 723 N N . MET A 1 96 ? 21.528 1.199 -9.723 1.00 89.00 96 MET A N 1
ATOM 724 C CA . MET A 1 96 ? 21.026 2.003 -10.840 1.00 89.00 96 MET A CA 1
ATOM 725 C C . MET A 1 96 ? 19.695 1.465 -11.378 1.00 89.00 96 MET A C 1
ATOM 727 O O . MET A 1 96 ? 18.764 2.240 -11.568 1.00 89.00 96 MET A O 1
ATOM 731 N N . GLU A 1 97 ? 19.571 0.148 -11.575 1.00 91.62 97 GLU A N 1
ATOM 732 C CA . GLU A 1 97 ? 18.315 -0.470 -12.029 1.00 91.62 97 GLU A CA 1
ATOM 733 C C . GLU A 1 97 ? 17.176 -0.213 -11.037 1.00 91.62 97 GLU A C 1
ATOM 735 O O . GLU A 1 97 ? 16.086 0.175 -11.452 1.00 91.62 97 GLU A O 1
ATOM 740 N N . ARG A 1 98 ? 17.438 -0.353 -9.729 1.00 91.25 98 ARG A N 1
ATOM 741 C CA . ARG A 1 98 ? 16.453 -0.046 -8.679 1.00 91.25 98 ARG A CA 1
ATOM 742 C C . ARG A 1 98 ? 15.995 1.405 -8.731 1.00 91.25 98 ARG A C 1
ATOM 744 O O . ARG A 1 98 ? 14.798 1.679 -8.661 1.00 91.25 98 ARG A O 1
ATOM 751 N N . LYS A 1 99 ? 16.948 2.333 -8.861 1.00 90.25 99 LYS A N 1
ATOM 752 C CA . LYS A 1 99 ? 16.667 3.768 -8.944 1.00 90.25 99 LYS A CA 1
ATOM 753 C C . LYS A 1 99 ? 15.784 4.082 -10.152 1.00 90.25 99 LYS A C 1
ATOM 755 O O . LYS A 1 99 ? 14.710 4.646 -9.973 1.00 90.25 99 LYS A O 1
ATOM 760 N N . LEU A 1 100 ? 16.194 3.655 -11.348 1.00 92.50 100 LEU A N 1
ATOM 761 C CA . LEU A 1 100 ? 15.456 3.912 -12.589 1.00 92.50 100 LEU A CA 1
ATOM 762 C C . LEU A 1 100 ? 14.057 3.285 -12.566 1.00 92.50 100 LEU A C 1
ATOM 764 O O . LEU A 1 100 ? 13.086 3.929 -12.958 1.00 92.50 100 LEU A O 1
ATOM 768 N N . ALA A 1 101 ? 13.932 2.051 -12.071 1.00 94.06 101 ALA A N 1
ATOM 769 C CA . ALA A 1 101 ? 12.642 1.376 -11.964 1.00 94.06 101 ALA A CA 1
ATOM 770 C C . ALA A 1 101 ? 11.699 2.097 -10.981 1.00 94.06 101 ALA A C 1
ATOM 772 O O . ALA A 1 101 ? 10.522 2.289 -11.283 1.00 94.06 101 ALA A O 1
ATOM 773 N N . SER A 1 102 ? 12.218 2.560 -9.840 1.00 94.25 102 SER A N 1
ATOM 774 C CA . SER A 1 102 ? 11.439 3.296 -8.833 1.00 94.25 102 SER A CA 1
ATOM 775 C C . SER A 1 102 ? 11.019 4.683 -9.323 1.00 94.25 102 SER A C 1
ATOM 777 O O . SER A 1 102 ? 9.865 5.076 -9.159 1.00 94.25 102 SER A O 1
ATOM 779 N N . GLU A 1 103 ? 11.927 5.412 -9.976 1.00 94.31 103 GLU A N 1
ATOM 780 C CA . GLU A 1 103 ? 11.634 6.700 -10.616 1.00 94.31 103 GLU A CA 1
ATOM 781 C C . GLU A 1 103 ? 10.574 6.551 -11.708 1.00 94.31 103 GLU A C 1
ATOM 783 O O . GLU A 1 103 ? 9.669 7.380 -11.808 1.00 94.31 103 GLU A O 1
ATOM 788 N N . SER A 1 104 ? 10.649 5.478 -12.499 1.00 96.12 104 SER A N 1
ATOM 789 C CA . SER A 1 104 ? 9.670 5.170 -13.538 1.00 96.12 104 SER A CA 1
ATOM 790 C C . SER A 1 104 ? 8.283 4.886 -12.950 1.00 96.12 104 SER A C 1
ATOM 792 O O . SER A 1 104 ? 7.300 5.481 -13.399 1.00 96.12 104 SER A O 1
ATOM 794 N N . LEU A 1 105 ? 8.206 4.057 -11.902 1.00 97.50 105 LEU A N 1
ATOM 795 C CA . LEU A 1 105 ? 6.966 3.762 -11.176 1.00 97.50 105 LEU A CA 1
ATOM 796 C C . LEU A 1 105 ? 6.325 5.041 -10.616 1.00 97.50 105 LEU A C 1
ATOM 798 O O . LEU A 1 105 ? 5.154 5.317 -10.877 1.00 97.50 105 LEU A O 1
ATOM 802 N N . VAL A 1 106 ? 7.097 5.853 -9.886 1.00 96.62 106 VAL A N 1
ATOM 803 C CA . VAL A 1 106 ? 6.598 7.105 -9.295 1.00 96.62 106 VAL A CA 1
ATOM 804 C C . VAL A 1 106 ? 6.199 8.109 -10.370 1.00 96.62 106 VAL A C 1
ATOM 806 O O . VAL A 1 106 ? 5.171 8.768 -10.232 1.00 96.62 106 VAL A O 1
ATOM 809 N N . SER A 1 107 ? 6.960 8.220 -11.460 1.00 95.69 107 SER A N 1
ATOM 810 C CA . SER A 1 107 ? 6.619 9.117 -12.572 1.00 95.69 107 SER A CA 1
ATOM 811 C C . SER A 1 107 ? 5.298 8.723 -13.226 1.00 95.69 107 SER A C 1
ATOM 813 O O . SER A 1 107 ? 4.474 9.592 -13.506 1.00 95.69 107 SER A O 1
ATOM 815 N N . MET A 1 108 ? 5.063 7.423 -13.413 1.00 96.75 108 MET A N 1
ATOM 816 C CA . MET A 1 108 ? 3.805 6.904 -13.942 1.00 96.75 108 MET A CA 1
ATOM 817 C C . MET A 1 108 ? 2.632 7.208 -12.995 1.00 96.75 108 MET A C 1
ATOM 819 O O . MET A 1 108 ? 1.629 7.774 -13.431 1.00 96.75 108 MET A O 1
ATOM 823 N N . LEU A 1 109 ? 2.767 6.930 -11.694 1.00 96.81 109 LEU A N 1
ATOM 824 C CA . LEU A 1 109 ? 1.725 7.232 -10.703 1.00 96.81 109 LEU A CA 1
ATOM 825 C C . LEU A 1 109 ? 1.461 8.740 -10.576 1.00 96.81 109 LEU A C 1
ATOM 827 O O . LEU A 1 109 ? 0.310 9.162 -10.479 1.00 96.81 109 LEU A O 1
ATOM 831 N N . ARG A 1 110 ? 2.505 9.571 -10.656 1.00 94.56 110 ARG A N 1
ATOM 832 C CA . ARG A 1 110 ? 2.382 11.034 -10.657 1.00 94.56 110 ARG A CA 1
ATOM 833 C C . ARG A 1 110 ? 1.667 11.541 -11.900 1.00 94.56 110 ARG A C 1
ATOM 835 O O . ARG A 1 110 ? 0.777 12.377 -11.778 1.00 94.56 110 ARG A O 1
ATOM 842 N N . ALA A 1 111 ? 1.999 11.014 -13.075 1.00 92.25 111 ALA A N 1
ATOM 843 C CA . ALA A 1 111 ? 1.285 11.342 -14.303 1.00 92.25 111 ALA A CA 1
ATOM 844 C C . ALA A 1 111 ? -0.200 10.965 -14.199 1.00 92.25 111 ALA A C 1
ATOM 846 O O . ALA A 1 111 ? -1.048 11.761 -14.588 1.00 92.25 111 ALA A O 1
ATOM 847 N N . ARG A 1 112 ? -0.529 9.807 -13.606 1.00 91.31 112 ARG A N 1
ATOM 848 C CA . ARG A 1 112 ? -1.921 9.397 -13.349 1.00 91.31 112 ARG A CA 1
ATOM 849 C C . ARG A 1 112 ? -2.642 10.347 -12.396 1.00 91.31 112 ARG A C 1
ATOM 851 O O . ARG A 1 112 ? -3.766 10.742 -12.689 1.00 91.31 112 ARG A O 1
ATOM 858 N N . ALA A 1 113 ? -2.005 10.717 -11.288 1.00 89.69 113 ALA A N 1
ATOM 859 C CA . ALA A 1 113 ? -2.580 11.610 -10.282 1.00 89.69 113 ALA A CA 1
ATOM 860 C C . ALA A 1 113 ? -2.786 13.048 -10.792 1.00 89.69 113 ALA A C 1
ATOM 862 O O . ALA A 1 113 ? -3.702 13.725 -10.340 1.00 89.69 113 ALA A O 1
ATOM 863 N N . LEU A 1 114 ? -1.953 13.510 -11.732 1.00 84.69 114 LEU A N 1
ATOM 864 C CA . LEU A 1 114 ? -2.024 14.857 -12.312 1.00 84.69 114 LEU A CA 1
ATOM 865 C C . LEU A 1 114 ? -2.763 14.919 -13.656 1.00 84.69 114 LEU A C 1
ATOM 867 O O . LEU A 1 114 ? -2.944 16.014 -14.190 1.00 84.69 114 LEU A O 1
ATOM 871 N N . ALA A 1 115 ? -3.144 13.776 -14.235 1.00 80.19 115 ALA A N 1
ATOM 872 C CA . ALA A 1 115 ? -3.749 13.730 -15.559 1.00 80.19 115 ALA A CA 1
ATOM 873 C C . ALA A 1 115 ? -5.052 14.550 -15.578 1.00 80.19 115 ALA A C 1
ATOM 875 O O . ALA A 1 115 ? -5.989 14.208 -14.850 1.00 80.19 115 ALA A O 1
ATOM 876 N N . PRO A 1 116 ? -5.156 15.598 -16.420 1.00 63.84 116 PRO A N 1
ATOM 877 C CA . PRO A 1 116 ? -6.407 16.317 -16.577 1.00 63.84 116 PRO A CA 1
ATOM 878 C C . PRO A 1 116 ? -7.455 15.357 -17.142 1.00 63.84 116 PRO A C 1
ATOM 880 O O . PRO A 1 116 ? -7.238 14.690 -18.154 1.00 63.84 116 PRO A O 1
ATOM 883 N N . HIS A 1 117 ? -8.609 15.272 -16.493 1.00 59.25 117 HIS A N 1
ATOM 884 C CA . HIS A 1 117 ? -9.744 14.521 -17.015 1.00 59.25 117 HIS A CA 1
ATOM 885 C C . HIS A 1 117 ? -10.458 15.402 -18.045 1.00 59.25 117 HIS A C 1
ATOM 887 O O . HIS A 1 117 ? -11.253 16.273 -17.705 1.00 59.25 117 HIS A O 1
ATOM 893 N N . ILE A 1 118 ? -10.118 15.213 -19.319 1.00 54.44 118 ILE A N 1
ATOM 894 C CA . ILE A 1 118 ? -10.471 16.149 -20.399 1.00 54.44 118 ILE A CA 1
ATOM 895 C C . ILE A 1 118 ? -11.984 16.160 -20.722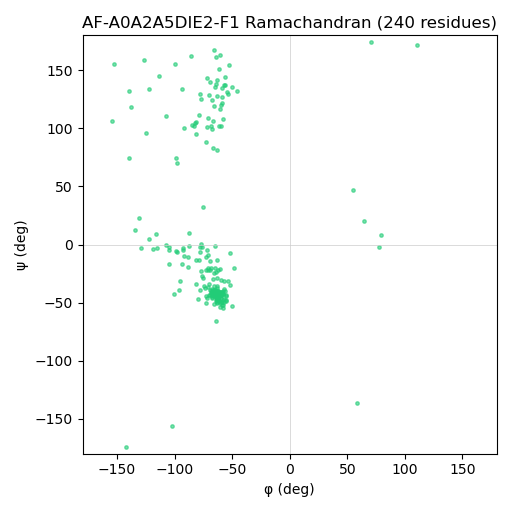 1.00 54.44 118 ILE A C 1
ATOM 897 O O . ILE A 1 118 ? -12.453 17.099 -21.358 1.00 54.44 118 ILE A O 1
ATOM 901 N N . TYR A 1 119 ? -12.773 15.183 -20.251 1.00 49.16 119 TYR A N 1
ATOM 902 C CA . TYR A 1 119 ? -14.150 14.995 -20.735 1.00 49.16 119 TYR A CA 1
ATOM 903 C C . TYR A 1 119 ? -15.263 14.876 -19.686 1.00 49.16 119 TYR A C 1
ATOM 905 O O . TYR A 1 119 ? -16.420 14.810 -20.090 1.00 49.16 119 TYR A O 1
ATOM 913 N N . ASP A 1 120 ? -14.985 14.883 -18.377 1.00 49.47 120 ASP A N 1
ATOM 914 C CA . ASP A 1 120 ? -16.057 14.671 -17.393 1.00 49.47 120 ASP A CA 1
ATOM 915 C C . ASP A 1 120 ? -15.746 15.293 -16.021 1.00 49.47 120 ASP A C 1
ATOM 917 O O . ASP A 1 120 ? -14.912 14.790 -15.274 1.00 49.47 120 ASP A O 1
ATOM 921 N N . LYS A 1 121 ? -16.415 16.411 -15.705 1.00 51.03 121 LYS A N 1
ATOM 922 C CA . LYS A 1 121 ? -16.257 17.174 -14.450 1.00 51.03 121 LYS A CA 1
ATOM 923 C C . LYS A 1 121 ? -16.861 16.490 -13.215 1.00 51.03 121 LYS A C 1
ATOM 925 O O . LYS A 1 121 ? -16.650 16.980 -12.114 1.00 51.03 121 LYS A O 1
ATOM 930 N N . VAL A 1 122 ? -17.647 15.425 -13.376 1.00 49.78 122 VAL A N 1
ATOM 931 C CA . VAL A 1 122 ? -18.193 14.662 -12.239 1.00 49.78 122 VAL A CA 1
ATOM 932 C C . VAL A 1 122 ? -17.302 13.449 -11.964 1.00 49.78 122 VAL A C 1
ATOM 934 O O . VAL A 1 122 ? -16.935 13.200 -10.820 1.00 49.78 122 VAL A O 1
ATOM 937 N N . ALA A 1 123 ? -16.805 12.786 -13.016 1.00 51.69 123 ALA A N 1
ATOM 938 C CA . ALA A 1 123 ? -15.814 11.713 -12.889 1.00 51.69 123 ALA A CA 1
ATOM 939 C C . ALA A 1 123 ? -14.400 12.195 -12.488 1.00 51.69 123 ALA A C 1
ATOM 941 O O . ALA A 1 123 ? -13.528 11.367 -12.213 1.00 51.69 123 ALA A O 1
ATOM 942 N N . THR A 1 124 ? -14.143 13.511 -12.469 1.00 58.12 124 THR A N 1
ATOM 943 C CA . THR A 1 124 ? -12.876 14.094 -11.995 1.00 58.12 124 THR A CA 1
ATOM 944 C C . THR A 1 124 ? -12.658 13.866 -10.511 1.00 58.12 124 THR A C 1
ATOM 946 O O . THR A 1 124 ? -11.552 13.516 -10.122 1.00 58.12 124 THR A O 1
ATOM 949 N N . GLU A 1 125 ? -13.673 14.067 -9.672 1.00 59.09 125 GLU A N 1
ATOM 950 C CA . GLU A 1 125 ? -13.480 14.103 -8.215 1.00 59.09 125 GLU A CA 1
ATOM 951 C C . GLU A 1 125 ? -13.374 12.686 -7.638 1.00 59.09 125 GLU A C 1
ATOM 953 O O . GLU A 1 125 ? -12.397 12.379 -6.953 1.00 59.09 125 GLU A O 1
ATOM 958 N N . GLU A 1 126 ? -14.283 11.785 -8.036 1.00 65.81 126 GLU A N 1
ATOM 959 C CA . GLU A 1 126 ? -14.296 10.372 -7.615 1.00 65.81 126 GLU A CA 1
ATOM 960 C C . GLU A 1 126 ? -13.022 9.611 -8.007 1.00 65.81 126 GLU A C 1
ATOM 962 O O . GLU A 1 126 ? -12.593 8.703 -7.302 1.00 65.81 126 GLU A O 1
ATOM 967 N N . ARG A 1 127 ? -12.370 9.987 -9.116 1.00 74.69 127 ARG A N 1
ATOM 968 C CA . ARG A 1 127 ? -11.139 9.323 -9.580 1.00 74.69 127 ARG A CA 1
ATOM 969 C C . ARG A 1 127 ? -9.863 9.993 -9.088 1.00 74.69 127 ARG A C 1
ATOM 971 O O . ARG A 1 127 ? -8.804 9.367 -9.136 1.00 74.69 127 ARG A O 1
ATOM 978 N N . THR A 1 128 ? -9.933 11.238 -8.621 1.00 82.94 128 THR A N 1
ATOM 979 C CA . THR A 1 128 ? -8.748 11.972 -8.155 1.00 82.94 128 THR A CA 1
ATOM 980 C C . THR A 1 128 ? -8.257 11.432 -6.814 1.00 82.94 128 THR A C 1
ATOM 982 O O . THR A 1 128 ? -7.059 11.177 -6.675 1.00 82.94 128 THR A O 1
ATOM 985 N N . ALA A 1 129 ? -9.157 11.180 -5.855 1.00 87.69 129 ALA A N 1
ATOM 986 C CA . ALA A 1 129 ? -8.764 10.699 -4.528 1.00 87.69 129 ALA A CA 1
ATOM 987 C C . ALA A 1 129 ? -8.053 9.327 -4.573 1.00 87.69 129 ALA A C 1
ATOM 989 O O . ALA A 1 129 ? -6.933 9.243 -4.059 1.00 87.69 129 ALA A O 1
ATOM 990 N N . PRO A 1 130 ? -8.564 8.293 -5.277 1.00 91.25 130 PRO A N 1
ATOM 991 C CA . PRO A 1 130 ? -7.869 7.009 -5.385 1.00 91.25 130 PRO A CA 1
ATOM 992 C C . PRO A 1 130 ? -6.516 7.091 -6.103 1.00 91.25 130 PRO A C 1
ATOM 994 O O . PRO A 1 130 ? -5.624 6.296 -5.822 1.00 91.25 130 PRO A O 1
ATOM 997 N N . ARG A 1 131 ? -6.326 8.032 -7.037 1.00 93.12 131 ARG A N 1
ATOM 998 C CA . ARG A 1 131 ? -5.048 8.202 -7.758 1.00 93.12 131 ARG A CA 1
ATOM 999 C C . ARG A 1 131 ? -3.999 8.928 -6.923 1.00 93.12 131 ARG A C 1
ATOM 1001 O O . ARG A 1 131 ? -2.826 8.563 -6.962 1.00 93.12 131 ARG A O 1
ATOM 1008 N N . LEU A 1 132 ? -4.416 9.943 -6.166 1.00 93.19 132 LEU A N 1
ATOM 1009 C CA . LEU A 1 132 ? -3.566 10.589 -5.166 1.00 93.19 132 LEU A CA 1
ATOM 1010 C C . LEU A 1 132 ? -3.172 9.593 -4.076 1.00 93.19 132 LEU A C 1
ATOM 1012 O O . LEU A 1 132 ? -2.003 9.527 -3.700 1.00 93.19 132 LEU A O 1
ATOM 1016 N N . PHE A 1 133 ? -4.126 8.770 -3.638 1.00 94.94 133 PHE A N 1
ATOM 1017 C CA . PHE A 1 133 ? -3.876 7.700 -2.687 1.00 94.94 133 PHE A CA 1
ATOM 1018 C C . PHE A 1 133 ? -2.840 6.699 -3.206 1.00 94.94 133 PHE A C 1
ATOM 1020 O O . PHE A 1 133 ? -1.873 6.436 -2.499 1.00 94.94 133 PHE A O 1
ATOM 1027 N N . ASP A 1 134 ? -2.978 6.198 -4.440 1.00 96.88 134 ASP A N 1
ATOM 1028 C CA . ASP A 1 134 ? -2.004 5.265 -5.024 1.00 96.88 134 ASP A CA 1
ATOM 1029 C C . ASP A 1 134 ? -0.577 5.831 -5.004 1.00 96.88 134 ASP A C 1
ATOM 1031 O O . ASP A 1 134 ? 0.371 5.150 -4.609 1.00 96.88 134 ASP A O 1
ATOM 1035 N N . LEU A 1 135 ? -0.420 7.088 -5.437 1.00 96.81 135 LEU A N 1
ATOM 1036 C CA . LEU A 1 135 ? 0.874 7.765 -5.467 1.00 96.81 135 LEU A CA 1
ATOM 1037 C C . LEU A 1 135 ? 1.448 7.921 -4.056 1.00 96.81 135 LEU A C 1
ATOM 1039 O O . LEU A 1 135 ? 2.612 7.592 -3.824 1.00 96.81 135 LEU A O 1
ATOM 1043 N N . GLY A 1 136 ? 0.633 8.400 -3.117 1.00 95.38 136 GLY A N 1
ATOM 1044 C CA . GLY A 1 136 ? 1.037 8.591 -1.731 1.00 95.38 136 GLY A CA 1
ATOM 1045 C C . GLY A 1 136 ? 1.413 7.278 -1.041 1.00 95.38 136 GLY A C 1
ATOM 1046 O O . GLY A 1 136 ? 2.450 7.195 -0.382 1.00 95.38 136 GLY A O 1
ATOM 1047 N N . PHE A 1 137 ? 0.631 6.220 -1.264 1.00 96.75 137 PHE A N 1
ATOM 1048 C CA . PHE A 1 137 ? 0.902 4.886 -0.735 1.00 96.75 137 PHE A CA 1
ATOM 1049 C C . PHE A 1 137 ? 2.205 4.314 -1.304 1.00 96.75 137 PHE A C 1
ATOM 1051 O O . PHE A 1 137 ? 3.042 3.828 -0.543 1.00 96.75 137 PHE A O 1
ATOM 1058 N N . ALA A 1 138 ? 2.431 4.431 -2.618 1.00 97.06 138 ALA A N 1
ATOM 1059 C CA . ALA A 1 138 ? 3.673 3.986 -3.250 1.00 97.06 138 ALA A CA 1
ATOM 1060 C C . ALA A 1 138 ? 4.902 4.716 -2.692 1.00 97.06 138 ALA A C 1
ATOM 1062 O O . ALA A 1 138 ? 5.910 4.078 -2.395 1.00 97.06 138 ALA A O 1
ATOM 1063 N N . LEU A 1 139 ? 4.823 6.039 -2.518 1.00 94.81 139 LEU A N 1
ATOM 1064 C CA . LEU A 1 139 ? 5.908 6.841 -1.946 1.00 94.81 139 LEU A CA 1
ATOM 1065 C C . LEU A 1 139 ? 6.203 6.456 -0.490 1.00 94.81 139 LEU A C 1
ATOM 1067 O O . LEU A 1 139 ? 7.366 6.257 -0.142 1.00 94.81 139 LEU A O 1
ATOM 1071 N N . GLY A 1 140 ? 5.173 6.278 0.343 1.00 93.19 140 GLY A N 1
ATOM 1072 C CA . GLY A 1 140 ? 5.347 5.815 1.723 1.00 93.19 140 GLY A CA 1
ATOM 1073 C C . GLY A 1 140 ? 5.956 4.411 1.800 1.00 93.19 140 GLY A C 1
ATOM 1074 O O . GLY A 1 140 ? 6.877 4.167 2.580 1.00 93.19 140 GLY A O 1
ATOM 1075 N N . ALA A 1 141 ? 5.517 3.502 0.929 1.00 93.62 141 ALA A N 1
ATOM 1076 C CA . ALA A 1 141 ? 6.050 2.147 0.831 1.00 93.62 141 ALA A CA 1
ATOM 1077 C C . ALA A 1 141 ? 7.517 2.122 0.347 1.00 93.62 141 ALA A C 1
ATOM 1079 O O . ALA A 1 141 ? 8.332 1.368 0.875 1.00 93.62 141 ALA A O 1
ATOM 1080 N N . LEU A 1 142 ? 7.887 2.982 -0.609 1.00 92.38 142 LEU A N 1
ATOM 1081 C CA . LEU A 1 142 ? 9.273 3.159 -1.062 1.00 92.38 142 LEU A CA 1
ATOM 1082 C C . LEU A 1 142 ? 10.165 3.748 0.039 1.00 92.38 142 LEU A C 1
ATOM 1084 O O . LEU A 1 142 ? 11.261 3.238 0.259 1.00 92.38 142 LEU A O 1
ATOM 1088 N N . ARG A 1 143 ? 9.688 4.767 0.766 1.00 89.50 143 ARG A N 1
ATOM 1089 C CA . ARG A 1 143 ? 10.380 5.346 1.932 1.00 89.50 143 ARG A CA 1
ATOM 1090 C C . ARG A 1 143 ? 10.643 4.289 3.001 1.00 89.50 143 ARG A C 1
ATOM 1092 O O . ARG A 1 143 ? 11.711 4.230 3.594 1.00 89.50 143 ARG A O 1
ATOM 1099 N N . GLN A 1 144 ? 9.683 3.399 3.224 1.00 87.44 144 GLN A N 1
ATOM 1100 C CA . GLN A 1 144 ? 9.824 2.280 4.151 1.00 87.44 144 GLN A CA 1
ATOM 1101 C C . GLN A 1 144 ? 10.886 1.254 3.749 1.00 87.44 144 GLN A C 1
ATOM 1103 O O . GLN A 1 144 ? 11.095 0.302 4.489 1.00 87.44 144 GLN A O 1
ATOM 1108 N N . LEU A 1 145 ? 11.580 1.411 2.626 1.00 85.50 145 LEU A N 1
ATOM 1109 C CA . LEU A 1 145 ? 12.751 0.609 2.280 1.00 85.50 145 LEU A CA 1
ATOM 1110 C C . LEU A 1 145 ? 14.080 1.321 2.589 1.00 85.50 145 LEU A C 1
ATOM 1112 O O . LEU A 1 145 ? 15.121 0.678 2.495 1.00 85.50 145 LEU A O 1
ATOM 1116 N N . GLU A 1 146 ? 14.065 2.590 3.017 1.00 75.12 146 GLU A N 1
ATOM 1117 C CA . GLU A 1 146 ? 15.268 3.393 3.316 1.00 75.12 146 GLU A CA 1
ATOM 1118 C C . GLU A 1 146 ? 16.095 2.851 4.499 1.00 75.12 146 GLU A C 1
ATOM 1120 O O . GLU A 1 146 ? 17.292 3.109 4.583 1.00 75.12 146 GLU A O 1
ATOM 1125 N N . TRP A 1 147 ? 15.511 2.030 5.384 1.00 66.00 147 TRP A N 1
ATOM 1126 C CA . TRP A 1 147 ? 16.260 1.318 6.440 1.00 66.00 147 TRP A CA 1
ATOM 1127 C C . TRP A 1 147 ? 17.291 0.322 5.886 1.00 66.00 147 TRP A C 1
ATOM 1129 O O . TRP A 1 147 ? 18.137 -0.182 6.625 1.00 66.00 147 TRP A O 1
ATOM 1139 N N . ARG A 1 148 ? 17.225 0.003 4.590 1.00 66.25 148 ARG A N 1
ATOM 1140 C CA . ARG A 1 148 ? 18.289 -0.683 3.866 1.00 66.25 148 ARG A CA 1
ATOM 1141 C C . ARG A 1 148 ? 19.178 0.407 3.273 1.00 66.25 148 ARG A C 1
ATOM 1143 O O . ARG A 1 148 ? 18.844 0.938 2.224 1.00 66.25 148 ARG A O 1
ATOM 1150 N N . GLU A 1 149 ? 20.318 0.698 3.898 1.00 54.28 149 GLU A N 1
ATOM 1151 C CA . GLU A 1 149 ? 21.286 1.734 3.466 1.00 54.28 149 GLU A CA 1
ATOM 1152 C C . GLU A 1 149 ? 21.660 1.676 1.960 1.00 54.28 149 GLU A C 1
ATOM 1154 O O . GLU A 1 149 ? 22.088 2.665 1.372 1.00 54.28 149 GLU A O 1
ATOM 1159 N N . GLU A 1 150 ? 21.453 0.531 1.296 1.00 61.22 150 GLU A N 1
ATOM 1160 C CA . GLU A 1 150 ? 21.641 0.314 -0.146 1.00 61.22 150 GLU A CA 1
ATOM 1161 C C . GLU A 1 150 ? 20.506 0.857 -1.053 1.00 61.22 150 GLU A C 1
ATOM 1163 O O . GLU A 1 150 ? 20.605 0.776 -2.287 1.00 61.22 150 GLU A O 1
ATOM 1168 N N . TYR A 1 151 ? 19.404 1.354 -0.487 1.00 61.88 151 TYR A N 1
ATOM 1169 C CA . TYR A 1 151 ? 18.195 1.764 -1.202 1.00 61.88 151 TYR A CA 1
ATOM 1170 C C . TYR A 1 151 ? 17.820 3.210 -0.876 1.00 61.88 151 TYR A C 1
ATOM 1172 O O . TYR A 1 151 ? 17.145 3.468 0.113 1.00 61.88 151 TYR A O 1
ATOM 1180 N N . VAL A 1 152 ? 18.231 4.169 -1.715 1.00 56.88 152 VAL A N 1
ATOM 1181 C CA . VAL A 1 152 ? 17.850 5.575 -1.499 1.00 56.88 152 VAL A CA 1
ATOM 1182 C C . VAL A 1 152 ? 17.502 6.309 -2.800 1.00 56.88 152 VAL A C 1
ATOM 1184 O O . VAL A 1 152 ? 18.274 7.135 -3.295 1.00 56.88 152 VAL A O 1
ATOM 1187 N N . PRO A 1 153 ? 16.329 6.048 -3.396 1.00 60.66 153 PRO A N 1
ATOM 1188 C CA . PRO A 1 153 ? 15.685 7.029 -4.247 1.00 60.66 153 PRO A CA 1
ATOM 1189 C C . PRO A 1 153 ? 14.863 7.989 -3.362 1.00 60.66 153 PRO A C 1
ATOM 1191 O O . PRO A 1 153 ? 13.773 7.650 -2.911 1.00 60.66 153 PRO A O 1
ATOM 1194 N N . HIS A 1 154 ? 15.365 9.204 -3.116 1.00 71.00 154 HIS A N 1
ATOM 1195 C CA . HIS A 1 154 ? 14.590 10.251 -2.435 1.00 71.00 154 HIS A CA 1
ATOM 1196 C C . HIS A 1 154 ? 13.498 10.800 -3.369 1.00 71.00 154 HIS A C 1
ATOM 1198 O O . HIS A 1 154 ? 13.715 11.761 -4.106 1.00 71.00 154 HIS A O 1
ATOM 1204 N N . LEU A 1 155 ? 12.324 10.162 -3.360 1.00 81.00 155 LEU A N 1
ATOM 1205 C CA . LEU A 1 155 ? 11.199 10.477 -4.257 1.00 81.00 155 LEU A CA 1
ATOM 1206 C C . LEU A 1 155 ? 10.051 11.234 -3.569 1.00 81.00 155 LEU A C 1
ATOM 1208 O O . LEU A 1 155 ? 9.088 11.620 -4.236 1.00 81.00 155 LEU A O 1
ATOM 1212 N N . GLY A 1 156 ? 10.179 11.473 -2.261 1.00 83.88 156 GLY A N 1
ATOM 1213 C CA . GLY A 1 156 ? 9.139 12.014 -1.383 1.00 83.88 156 GLY A CA 1
ATOM 1214 C C . GLY A 1 156 ? 8.630 10.966 -0.389 1.00 83.88 156 GLY A C 1
ATOM 1215 O O . GLY A 1 156 ? 8.979 9.793 -0.484 1.00 83.88 156 GLY A O 1
ATOM 1216 N N . ASN A 1 157 ? 7.810 11.392 0.574 1.00 85.19 157 ASN A N 1
ATOM 1217 C CA . ASN A 1 157 ? 7.256 10.526 1.624 1.00 85.19 157 ASN A CA 1
ATOM 1218 C C . ASN A 1 157 ? 5.767 10.175 1.420 1.00 85.19 157 ASN A C 1
ATOM 1220 O O . ASN A 1 157 ? 5.223 9.405 2.207 1.00 85.19 157 ASN A O 1
ATOM 1224 N N . GLY A 1 158 ? 5.118 10.751 0.402 1.00 89.88 158 GLY A N 1
ATOM 1225 C CA . GLY A 1 158 ? 3.709 10.526 0.070 1.00 89.88 158 GLY A CA 1
ATOM 1226 C C . GLY A 1 158 ? 2.693 11.250 0.956 1.00 89.88 158 GLY A C 1
ATOM 1227 O O . GLY A 1 158 ? 1.497 11.134 0.708 1.00 89.88 158 GLY A O 1
ATOM 1228 N N . GLU A 1 159 ? 3.126 11.988 1.984 1.00 90.25 159 GLU A N 1
ATOM 1229 C CA . GLU A 1 159 ? 2.221 12.593 2.970 1.00 90.25 159 GLU A CA 1
ATOM 1230 C C . GLU A 1 159 ? 1.284 13.621 2.333 1.00 90.25 159 GLU A C 1
ATOM 1232 O O . GLU A 1 159 ? 0.075 13.542 2.522 1.00 90.25 159 GLU A O 1
ATOM 1237 N N . ALA A 1 160 ? 1.817 14.524 1.508 1.00 90.56 160 ALA A N 1
ATOM 1238 C CA . ALA A 1 160 ? 1.016 15.554 0.851 1.00 90.56 160 ALA A CA 1
ATOM 1239 C C . ALA A 1 160 ? -0.031 14.961 -0.107 1.00 90.56 160 ALA A C 1
ATOM 1241 O O . ALA A 1 160 ? -1.126 15.502 -0.256 1.00 90.56 160 ALA A O 1
ATOM 1242 N N . GLU A 1 161 ? 0.295 13.862 -0.785 1.00 92.12 161 GLU A N 1
ATOM 1243 C CA . GLU A 1 161 ? -0.627 13.150 -1.665 1.00 92.12 161 GLU A CA 1
ATOM 1244 C C . GLU A 1 161 ? -1.726 12.434 -0.879 1.00 92.12 161 GLU A C 1
ATOM 1246 O O . GLU A 1 161 ? -2.894 12.532 -1.253 1.00 92.12 161 GLU A O 1
ATOM 1251 N N . LEU A 1 162 ? -1.375 11.770 0.227 1.00 91.88 162 LEU A N 1
ATOM 1252 C CA . LEU A 1 162 ? -2.337 11.102 1.106 1.00 91.88 162 LEU A CA 1
ATOM 1253 C C . LEU A 1 162 ? -3.266 12.110 1.797 1.00 91.88 162 LEU A C 1
ATOM 1255 O O . LEU A 1 162 ? -4.473 11.892 1.830 1.00 91.88 162 LEU A O 1
ATOM 1259 N N . GLU A 1 163 ? -2.739 13.233 2.293 1.00 88.25 163 GLU A N 1
ATOM 1260 C CA . GLU A 1 163 ? -3.544 14.315 2.876 1.00 88.25 163 GLU A CA 1
ATOM 1261 C C . GLU A 1 163 ? -4.533 14.884 1.858 1.00 88.25 163 GLU A C 1
ATOM 1263 O O . GLU A 1 163 ? -5.707 15.081 2.170 1.00 88.25 163 GLU A O 1
ATOM 1268 N N . LYS A 1 164 ? -4.086 15.096 0.613 1.00 88.75 164 LYS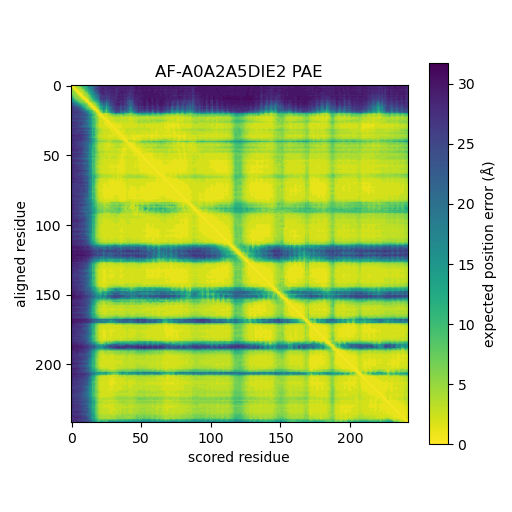 A N 1
ATOM 1269 C CA . LYS A 1 164 ? -4.998 15.487 -0.462 1.00 88.75 164 LYS A CA 1
ATOM 1270 C C . LYS A 1 164 ? -6.020 14.388 -0.721 1.00 88.75 164 LYS A C 1
ATOM 1272 O O . LYS A 1 164 ? -7.189 14.709 -0.766 1.00 88.75 164 LYS A O 1
ATOM 1277 N N . ALA A 1 165 ? -5.651 13.115 -0.831 1.00 89.25 165 ALA A N 1
ATOM 1278 C CA . ALA A 1 165 ? -6.634 12.047 -1.036 1.00 89.25 165 ALA A CA 1
ATOM 1279 C C . ALA A 1 165 ? -7.724 12.032 0.059 1.00 89.25 165 ALA A C 1
ATOM 1281 O O . ALA A 1 165 ? -8.912 11.967 -0.252 1.00 89.25 165 ALA A O 1
ATOM 1282 N N . ALA A 1 166 ? -7.331 12.188 1.326 1.00 84.88 166 ALA A N 1
ATOM 1283 C CA . ALA A 1 166 ? -8.248 12.222 2.467 1.00 84.88 166 ALA A CA 1
ATOM 1284 C C . ALA A 1 166 ? -9.105 13.493 2.566 1.00 84.88 166 ALA A C 1
ATOM 1286 O O . ALA A 1 166 ? -10.130 13.484 3.238 1.00 84.88 166 ALA A O 1
ATOM 1287 N N . ALA A 1 167 ? -8.710 14.593 1.920 1.00 82.69 167 ALA A N 1
ATOM 1288 C CA . ALA A 1 167 ? -9.515 15.812 1.889 1.00 82.69 167 ALA A CA 1
ATOM 1289 C C . ALA A 1 167 ? -10.703 15.723 0.912 1.00 82.69 167 ALA A C 1
ATOM 1291 O O . ALA A 1 167 ? -11.667 16.473 1.059 1.00 82.69 167 ALA A O 1
ATOM 1292 N N . TRP A 1 168 ? -10.629 14.844 -0.092 1.00 72.56 168 TRP A N 1
ATOM 1293 C CA . TRP A 1 168 ? -11.629 14.739 -1.165 1.00 72.56 168 TRP A CA 1
ATOM 1294 C C . TRP A 1 168 ? -12.676 13.663 -0.892 1.00 72.56 168 TRP A C 1
ATOM 1296 O O . TRP A 1 168 ? -13.831 13.803 -1.283 1.00 72.56 168 TRP A O 1
ATOM 1306 N N . GLU A 1 169 ? -12.290 12.604 -0.193 1.00 61.38 169 GLU A N 1
ATOM 1307 C CA . GLU A 1 169 ? -13.183 11.529 0.206 1.00 61.38 169 GLU A CA 1
ATOM 1308 C C . GLU A 1 169 ? -13.322 11.548 1.730 1.00 61.38 169 GLU A C 1
ATOM 1310 O O . GLU A 1 169 ? -12.345 11.771 2.443 1.00 61.38 169 GLU A O 1
ATOM 1315 N N . LYS A 1 170 ? -14.501 11.216 2.271 1.00 62.47 170 LYS A N 1
ATOM 1316 C CA . LYS A 1 170 ? -14.517 10.597 3.605 1.00 62.47 170 LYS A CA 1
ATOM 1317 C C . LYS A 1 170 ? -13.859 9.233 3.422 1.00 62.47 170 LYS A C 1
ATOM 1319 O O . LYS A 1 170 ? -14.568 8.272 3.145 1.00 62.47 170 LYS A O 1
ATOM 1324 N N . ALA A 1 171 ? -12.526 9.204 3.447 1.00 62.72 171 ALA A N 1
ATOM 1325 C CA . ALA A 1 171 ? -11.730 8.087 2.964 1.00 62.72 171 ALA A CA 1
ATOM 1326 C C . ALA A 1 171 ? -12.297 6.757 3.464 1.00 62.72 171 ALA A C 1
ATOM 1328 O O . ALA A 1 171 ? -12.632 6.602 4.647 1.00 62.72 171 ALA A O 1
ATOM 1329 N N . SER A 1 172 ? -12.435 5.805 2.541 1.00 87.56 172 SER A N 1
ATOM 1330 C CA . SER A 1 172 ? -12.896 4.465 2.883 1.00 87.56 172 SER A CA 1
ATOM 1331 C C . SER A 1 172 ? -12.044 3.877 4.014 1.00 87.56 172 SER A C 1
ATOM 1333 O O . SER A 1 172 ? -10.872 4.221 4.196 1.00 87.56 172 SER A O 1
ATOM 1335 N N . ALA A 1 173 ? -12.615 2.952 4.784 1.00 93.31 173 ALA A N 1
ATOM 1336 C CA . ALA A 1 173 ? -11.887 2.270 5.851 1.00 93.31 173 ALA A CA 1
ATOM 1337 C C . ALA A 1 173 ? -10.555 1.654 5.358 1.00 93.31 173 ALA A C 1
ATOM 1339 O O . ALA A 1 173 ? -9.549 1.691 6.064 1.00 93.31 173 ALA A O 1
ATOM 1340 N N . ALA A 1 174 ? -10.524 1.157 4.117 1.00 94.69 174 ALA A N 1
ATOM 1341 C CA . ALA A 1 174 ? -9.325 0.614 3.486 1.00 94.69 174 ALA A CA 1
ATOM 1342 C C . ALA A 1 174 ? -8.272 1.688 3.159 1.00 94.69 174 ALA A C 1
ATOM 1344 O O . ALA A 1 174 ? -7.084 1.453 3.369 1.00 94.69 174 ALA A O 1
ATOM 1345 N N . MET A 1 175 ? -8.681 2.874 2.702 1.00 93.75 175 MET A N 1
ATOM 1346 C CA . MET A 1 175 ? -7.746 3.981 2.473 1.00 93.75 175 MET A CA 1
ATOM 1347 C C . MET A 1 175 ? -7.162 4.505 3.781 1.00 93.75 175 MET A C 1
ATOM 1349 O O . MET A 1 175 ? -5.955 4.709 3.863 1.00 93.75 175 MET A O 1
ATOM 1353 N N . HIS A 1 176 ? -7.973 4.631 4.833 1.00 94.06 176 HIS A N 1
ATOM 1354 C CA . HIS A 1 176 ? -7.469 4.973 6.162 1.00 94.06 176 HIS A CA 1
ATOM 1355 C C . HIS A 1 176 ? -6.446 3.951 6.678 1.00 94.06 176 HIS A C 1
ATOM 1357 O O . HIS A 1 176 ? -5.408 4.346 7.211 1.00 94.06 176 HIS A O 1
ATOM 1363 N N . LEU A 1 177 ? -6.678 2.650 6.459 1.00 95.50 177 LEU A N 1
ATOM 1364 C CA . LEU A 1 177 ? -5.674 1.629 6.760 1.00 95.50 177 LEU A CA 1
ATOM 1365 C C . LEU A 1 177 ? -4.393 1.898 5.959 1.00 95.50 177 LEU A C 1
ATOM 1367 O O . LEU A 1 177 ? -3.320 2.015 6.542 1.00 95.50 177 LEU A O 1
ATOM 1371 N N . GLY A 1 178 ? -4.495 2.069 4.641 1.00 95.38 178 GLY A N 1
ATOM 1372 C CA . GLY A 1 178 ? -3.340 2.343 3.786 1.00 95.38 178 GLY A CA 1
ATOM 1373 C C . GLY A 1 178 ? -2.538 3.576 4.192 1.00 95.38 178 GLY A C 1
ATOM 1374 O O . GLY A 1 178 ? -1.311 3.524 4.204 1.00 95.38 178 GLY A O 1
ATOM 1375 N N . MET A 1 179 ? -3.207 4.659 4.592 1.00 93.75 179 MET A N 1
ATOM 1376 C CA . MET A 1 179 ? -2.564 5.871 5.105 1.00 93.75 179 MET A CA 1
ATOM 1377 C C . MET A 1 179 ? -1.793 5.603 6.397 1.00 93.75 179 MET A C 1
ATOM 1379 O O . MET A 1 179 ? -0.636 6.009 6.515 1.00 93.75 179 MET A O 1
ATOM 1383 N N . ALA A 1 180 ? -2.405 4.886 7.346 1.00 93.31 180 ALA A N 1
ATOM 1384 C CA . ALA A 1 180 ? -1.754 4.516 8.598 1.00 93.31 180 ALA A CA 1
ATOM 1385 C C . ALA A 1 180 ? -0.491 3.679 8.348 1.00 93.31 180 ALA A C 1
ATOM 1387 O O . ALA A 1 180 ? 0.549 3.928 8.958 1.00 93.31 180 ALA A O 1
ATOM 1388 N N . LEU A 1 181 ? -0.568 2.725 7.413 1.00 93.88 181 LEU A N 1
ATOM 1389 C CA . LEU A 1 181 ? 0.551 1.854 7.067 1.00 93.88 181 LEU A CA 1
ATOM 1390 C C . LEU A 1 181 ? 1.640 2.601 6.298 1.00 93.88 181 LEU A C 1
ATOM 1392 O O . LEU A 1 181 ? 2.801 2.451 6.650 1.00 93.88 181 LEU A O 1
ATOM 1396 N N . ALA A 1 182 ? 1.305 3.414 5.292 1.00 92.88 182 ALA A N 1
ATOM 1397 C CA . ALA A 1 182 ? 2.278 4.148 4.474 1.00 92.88 182 ALA A CA 1
ATOM 1398 C C . ALA A 1 182 ? 3.044 5.210 5.277 1.00 92.88 182 ALA A C 1
ATOM 1400 O O . ALA A 1 182 ? 4.243 5.405 5.072 1.00 92.88 182 ALA A O 1
ATOM 1401 N N . LEU A 1 183 ? 2.369 5.862 6.228 1.00 90.06 183 LEU A N 1
ATOM 1402 C CA . LEU A 1 183 ? 2.961 6.876 7.100 1.00 90.06 183 LEU A CA 1
ATOM 1403 C C . LEU A 1 183 ? 3.609 6.285 8.360 1.00 90.06 183 LEU A C 1
ATOM 1405 O O . LEU A 1 183 ? 4.202 7.024 9.146 1.00 90.06 183 LEU A O 1
ATOM 1409 N N . TRP A 1 184 ? 3.560 4.966 8.561 1.00 86.50 184 TRP A N 1
ATOM 1410 C CA . TRP A 1 184 ? 4.213 4.327 9.700 1.00 86.50 184 TRP A CA 1
ATOM 1411 C C . TRP A 1 184 ? 5.726 4.597 9.704 1.00 86.50 184 TRP A C 1
ATOM 1413 O O . TRP A 1 184 ? 6.390 4.511 8.662 1.00 86.50 184 TRP A O 1
ATOM 1423 N N . GLY A 1 185 ? 6.261 4.940 10.878 1.00 74.31 185 GLY A N 1
ATOM 1424 C CA . GLY A 1 185 ? 7.688 5.189 11.088 1.00 74.31 185 GLY A CA 1
ATOM 1425 C C . GLY A 1 185 ? 8.209 6.559 10.636 1.00 74.31 185 GLY A C 1
ATOM 1426 O O . GLY A 1 185 ? 9.418 6.751 10.658 1.00 74.31 185 GLY A O 1
ATOM 1427 N N . SER A 1 186 ? 7.363 7.523 10.234 1.00 65.94 186 SER A N 1
ATOM 1428 C CA . SER A 1 186 ? 7.833 8.918 10.122 1.00 65.94 186 SER A CA 1
ATOM 1429 C C . SER A 1 186 ? 7.914 9.582 11.495 1.00 65.94 186 SER A C 1
ATOM 1431 O O . SER A 1 186 ? 6.916 9.620 12.213 1.00 65.94 186 SER A O 1
ATOM 1433 N N . ASP A 1 187 ? 9.060 10.205 11.797 1.00 55.88 187 ASP A N 1
ATOM 1434 C CA . ASP A 1 187 ? 9.399 10.916 13.050 1.00 55.88 187 ASP A CA 1
ATOM 1435 C C . ASP A 1 187 ? 8.381 11.982 13.521 1.00 55.88 187 ASP A C 1
ATOM 1437 O O . ASP A 1 187 ? 8.518 12.537 14.610 1.00 55.88 187 ASP A O 1
ATOM 1441 N N . ARG A 1 188 ? 7.354 12.307 12.723 1.00 48.53 188 ARG A N 1
ATOM 1442 C CA . ARG A 1 188 ? 6.399 13.401 12.976 1.00 48.53 188 ARG A CA 1
ATOM 1443 C C . ARG A 1 188 ? 4.927 12.966 13.048 1.00 48.53 188 ARG A C 1
ATOM 1445 O O . ARG A 1 188 ? 4.068 13.835 13.146 1.00 48.53 188 ARG A O 1
ATOM 1452 N N . THR A 1 189 ? 4.608 11.664 12.987 1.00 57.81 189 THR A N 1
ATOM 1453 C CA . THR A 1 189 ? 3.224 11.220 12.695 1.00 57.81 189 THR A CA 1
ATOM 1454 C C . THR A 1 189 ? 2.652 10.106 13.577 1.00 57.81 189 THR A C 1
ATOM 1456 O O . THR A 1 189 ? 1.590 9.605 13.234 1.00 57.81 189 THR A O 1
ATOM 1459 N N . ASN A 1 190 ? 3.258 9.726 14.711 1.00 66.25 190 ASN A N 1
ATOM 1460 C CA . ASN A 1 190 ? 2.730 8.622 15.545 1.00 66.25 190 ASN A CA 1
ATOM 1461 C C . ASN A 1 190 ? 1.277 8.823 16.024 1.00 66.25 190 ASN A C 1
ATOM 1463 O O . ASN A 1 190 ? 0.542 7.848 16.162 1.00 66.25 190 ASN A O 1
ATOM 1467 N N . GLN A 1 191 ? 0.848 10.068 16.249 1.00 79.69 191 GLN A N 1
ATOM 1468 C CA . GLN A 1 191 ? -0.551 10.377 16.561 1.00 79.69 191 GLN A CA 1
ATOM 1469 C C . GLN A 1 191 ? -1.443 10.232 15.319 1.00 79.69 191 GLN A C 1
ATOM 1471 O O . GLN A 1 191 ? -2.419 9.491 15.352 1.00 79.69 191 GLN A O 1
ATOM 1476 N N . ARG A 1 192 ? -1.060 10.854 14.195 1.00 82.50 192 ARG A N 1
ATOM 1477 C CA . ARG A 1 192 ? -1.804 10.805 12.921 1.00 82.50 192 ARG A CA 1
ATOM 1478 C C . ARG A 1 192 ? -1.949 9.388 12.362 1.00 82.50 192 ARG A C 1
ATOM 1480 O O . ARG A 1 192 ? -3.012 9.021 11.875 1.00 82.50 192 ARG A O 1
ATOM 1487 N N . THR A 1 193 ? -0.898 8.570 12.426 1.00 86.31 193 THR A N 1
ATOM 1488 C CA . THR A 1 193 ? -0.972 7.161 12.012 1.00 86.31 193 THR A CA 1
ATOM 1489 C C . THR A 1 193 ? -1.971 6.406 12.878 1.00 86.31 193 THR A C 1
ATOM 1491 O O . THR A 1 193 ? -2.781 5.655 12.341 1.00 86.31 193 THR A O 1
ATOM 1494 N N . GLY A 1 194 ? -1.978 6.665 14.190 1.00 89.31 194 GLY A N 1
ATOM 1495 C CA . GLY A 1 194 ? -2.978 6.134 15.112 1.00 89.31 194 GLY A CA 1
ATOM 1496 C C . GLY A 1 194 ? -4.403 6.602 14.795 1.00 89.31 194 GLY A C 1
ATOM 1497 O O . GLY A 1 194 ? -5.323 5.789 14.820 1.00 89.31 194 GLY A O 1
ATOM 1498 N N . GLU A 1 195 ? -4.599 7.873 14.435 1.00 91.62 195 GLU A N 1
ATOM 1499 C CA . GLU A 1 195 ? -5.902 8.430 14.034 1.00 91.62 195 GLU A CA 1
ATOM 1500 C C . GLU A 1 195 ? -6.449 7.769 12.765 1.00 91.62 195 GLU A C 1
ATOM 1502 O O . GLU A 1 195 ? -7.624 7.390 12.720 1.00 91.62 195 GLU A O 1
ATOM 1507 N N . TYR A 1 196 ? -5.602 7.570 11.751 1.00 92.38 196 TYR A N 1
ATOM 1508 C CA . TYR A 1 196 ? -5.987 6.854 10.537 1.00 92.38 196 TYR A CA 1
ATOM 1509 C C . TYR A 1 196 ? -6.299 5.385 10.824 1.00 92.38 196 TYR A C 1
ATOM 1511 O O . TYR A 1 196 ? -7.328 4.882 10.376 1.00 92.38 196 TYR A O 1
ATOM 1519 N N . PHE A 1 197 ? -5.487 4.709 11.639 1.00 93.06 197 PHE A N 1
ATOM 1520 C CA . PHE A 1 197 ? -5.742 3.317 12.014 1.00 93.06 197 PHE A CA 1
ATOM 1521 C C . PHE A 1 197 ? -7.053 3.178 12.804 1.00 93.06 197 PHE A C 1
ATOM 1523 O O . PHE A 1 197 ? -7.857 2.281 12.546 1.00 93.06 197 PHE A O 1
ATOM 1530 N N . LEU A 1 198 ? -7.319 4.110 13.724 1.00 94.62 198 LEU A N 1
ATOM 1531 C CA . LEU A 1 198 ? -8.550 4.144 14.509 1.00 94.62 198 LEU A CA 1
ATOM 1532 C C . LEU A 1 198 ? -9.766 4.400 13.618 1.00 94.62 198 LEU A C 1
ATOM 1534 O O . LEU A 1 198 ? -10.807 3.767 13.798 1.00 94.62 198 LEU A O 1
ATOM 1538 N N . SER A 1 199 ? -9.634 5.309 12.652 1.00 93.81 199 SER A N 1
ATOM 1539 C CA . SER A 1 199 ? -10.680 5.602 11.671 1.00 93.81 199 SER A CA 1
ATOM 1540 C C . SER A 1 199 ? -10.973 4.382 10.801 1.00 93.81 199 SER A C 1
ATOM 1542 O O . SER A 1 199 ? -12.138 4.026 10.635 1.00 93.81 199 SER A O 1
ATOM 1544 N N . ALA A 1 200 ? -9.936 3.682 10.329 1.00 94.75 200 ALA A N 1
ATOM 1545 C CA . ALA A 1 200 ? -10.076 2.429 9.592 1.00 94.75 200 ALA A CA 1
ATOM 1546 C C . ALA A 1 200 ? -10.844 1.377 10.404 1.00 94.75 200 ALA A C 1
ATOM 1548 O O . ALA A 1 200 ? -11.823 0.816 9.915 1.00 94.75 200 ALA A O 1
ATOM 1549 N N . ALA A 1 201 ? -10.448 1.159 11.663 1.00 95.19 201 ALA A N 1
ATOM 1550 C CA . ALA A 1 201 ? -11.088 0.186 12.542 1.00 95.19 201 ALA A CA 1
ATOM 1551 C C . ALA A 1 201 ? -12.565 0.525 12.812 1.00 95.19 201 ALA A C 1
ATOM 1553 O O . ALA A 1 201 ? -13.431 -0.341 12.696 1.00 95.19 201 ALA A O 1
ATOM 1554 N N . LYS A 1 202 ? -12.875 1.791 13.120 1.00 93.50 202 LYS A N 1
ATOM 1555 C CA . LYS A 1 202 ? -14.251 2.236 13.395 1.00 93.50 202 LYS A CA 1
ATOM 1556 C C . LYS A 1 202 ? -15.161 2.157 12.172 1.00 93.50 202 LYS A C 1
ATOM 1558 O O . LYS A 1 202 ? -16.324 1.801 12.319 1.00 93.50 202 LYS A O 1
ATOM 1563 N N . LEU A 1 203 ? -14.648 2.502 10.990 1.00 92.56 203 LEU A N 1
ATOM 1564 C CA . LEU A 1 203 ? -15.422 2.475 9.748 1.00 92.56 203 LEU A CA 1
ATOM 1565 C C . LEU A 1 203 ? -15.642 1.049 9.228 1.00 92.56 203 LEU A C 1
ATOM 1567 O O . LEU A 1 203 ? -16.702 0.776 8.676 1.00 92.56 203 LEU A O 1
ATOM 1571 N N . ALA A 1 204 ? -14.662 0.152 9.387 1.00 93.44 204 ALA A N 1
ATOM 1572 C CA . ALA A 1 204 ? -14.799 -1.250 8.984 1.00 93.44 204 ALA A CA 1
ATOM 1573 C C . ALA A 1 204 ? -15.703 -2.048 9.936 1.00 93.44 204 ALA A C 1
ATOM 1575 O O . ALA A 1 204 ? -16.456 -2.909 9.489 1.00 93.44 204 ALA A O 1
ATOM 1576 N N . GLY A 1 205 ? -15.627 -1.762 11.241 1.00 92.00 205 GLY A N 1
ATOM 1577 C CA . GLY A 1 205 ? -16.320 -2.530 12.271 1.00 92.00 205 GLY A CA 1
ATOM 1578 C C . GLY A 1 205 ? -15.738 -3.940 12.484 1.00 92.00 205 GLY A C 1
ATOM 1579 O O . GLY A 1 205 ? -14.833 -4.367 11.762 1.00 92.00 205 GLY A O 1
ATOM 1580 N N . PRO A 1 206 ? -16.243 -4.680 13.489 1.00 90.19 206 PRO A N 1
ATOM 1581 C CA . PRO A 1 206 ? -15.729 -6.000 13.868 1.00 90.19 206 PRO A CA 1
ATOM 1582 C C . PRO A 1 206 ? -16.183 -7.137 12.939 1.00 90.19 206 PRO A C 1
ATOM 1584 O O . PRO A 1 206 ? -15.797 -8.291 13.149 1.00 90.19 206 PRO A O 1
ATOM 1587 N N . ASP A 1 207 ? -17.012 -6.837 11.935 1.00 83.56 207 ASP A N 1
ATOM 1588 C CA . ASP A 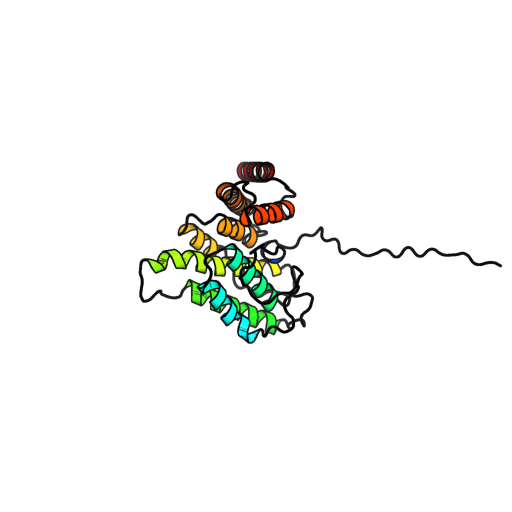1 207 ? -17.487 -7.812 10.958 1.00 83.56 207 ASP A CA 1
ATOM 1589 C C . ASP A 1 207 ? -16.289 -8.516 10.321 1.00 83.56 207 ASP A C 1
ATOM 1591 O O . ASP A 1 207 ? -15.367 -7.870 9.843 1.00 83.56 207 ASP A O 1
ATOM 1595 N N . GLN A 1 208 ? -16.283 -9.850 10.286 1.00 74.19 208 GLN A N 1
ATOM 1596 C CA . GLN A 1 208 ? -15.139 -10.666 9.840 1.00 74.19 208 GLN A CA 1
ATOM 1597 C C . GLN A 1 208 ? -14.948 -10.671 8.306 1.00 74.19 208 GLN A C 1
ATOM 1599 O O . GLN A 1 208 ? -14.525 -11.668 7.708 1.00 74.19 208 GLN A O 1
ATOM 1604 N N . GLY A 1 209 ? -15.282 -9.560 7.649 1.00 89.75 209 GLY A N 1
ATOM 1605 C CA . GLY A 1 209 ? -14.993 -9.313 6.246 1.00 89.75 209 GLY A CA 1
ATOM 1606 C C . GLY A 1 209 ? -13.490 -9.200 5.985 1.00 89.75 209 GLY A C 1
ATOM 1607 O O . GLY A 1 209 ? -12.668 -9.079 6.895 1.00 89.75 209 GLY A O 1
ATOM 1608 N N . ARG A 1 210 ? -13.119 -9.231 4.704 1.00 94.56 210 ARG A N 1
ATOM 1609 C CA . ARG A 1 210 ? -11.717 -9.207 4.261 1.00 94.56 210 ARG A CA 1
ATOM 1610 C C . ARG A 1 210 ? -10.936 -8.005 4.801 1.00 94.56 210 ARG A C 1
ATOM 1612 O O . ARG A 1 210 ? -9.830 -8.170 5.308 1.00 94.56 210 ARG A O 1
ATOM 1619 N N . LEU A 1 211 ? -11.529 -6.810 4.751 1.00 95.31 211 LEU A N 1
ATOM 1620 C CA . LEU A 1 211 ? -10.898 -5.602 5.283 1.00 95.31 211 LEU A CA 1
ATOM 1621 C C . LEU A 1 211 ? -10.617 -5.721 6.781 1.00 95.31 211 LEU A C 1
ATOM 1623 O O . LEU A 1 211 ? -9.522 -5.390 7.228 1.00 95.31 211 LEU A O 1
ATOM 1627 N N . SER A 1 212 ? -11.569 -6.241 7.546 1.00 94.75 212 SER A N 1
ATOM 1628 C CA . SER A 1 212 ? -11.415 -6.319 8.989 1.00 94.75 212 SER A CA 1
ATOM 1629 C C . SER A 1 212 ? -10.366 -7.331 9.432 1.00 94.75 212 SER A C 1
ATOM 1631 O O . SER A 1 212 ? -9.610 -7.090 10.372 1.00 94.75 212 SER A O 1
ATOM 1633 N N . LYS A 1 213 ? -10.233 -8.428 8.681 1.00 95.19 213 LYS A N 1
ATOM 1634 C CA . LYS A 1 213 ? -9.118 -9.368 8.838 1.00 95.19 213 LYS A CA 1
ATOM 1635 C C . LYS A 1 213 ? -7.777 -8.701 8.543 1.00 95.19 213 LYS A C 1
ATOM 1637 O O . LYS A 1 213 ? -6.859 -8.829 9.345 1.00 95.19 213 LYS A O 1
ATOM 1642 N N . ASN A 1 214 ? -7.670 -7.946 7.447 1.00 95.75 214 ASN A N 1
ATOM 1643 C CA . ASN A 1 214 ? -6.453 -7.192 7.130 1.00 95.75 214 ASN A CA 1
ATOM 1644 C C . ASN A 1 214 ? -6.090 -6.188 8.238 1.00 95.75 214 ASN A C 1
ATOM 1646 O O . ASN A 1 214 ? -4.922 -6.096 8.616 1.00 95.75 214 ASN A O 1
ATOM 1650 N N . ILE A 1 215 ? -7.080 -5.480 8.794 1.00 95.88 215 ILE A N 1
ATOM 1651 C CA . ILE A 1 215 ? -6.889 -4.558 9.924 1.00 95.88 215 ILE A CA 1
ATOM 1652 C C . ILE A 1 215 ? -6.329 -5.301 11.141 1.00 95.88 215 ILE A C 1
ATOM 1654 O O . ILE A 1 215 ? -5.325 -4.857 11.692 1.00 95.88 215 ILE A O 1
ATOM 1658 N N . LEU A 1 216 ? -6.925 -6.431 11.540 1.00 94.56 216 LEU A N 1
ATOM 1659 C CA . LEU A 1 216 ? -6.459 -7.201 12.701 1.00 94.56 216 LEU A CA 1
ATOM 1660 C C . LEU A 1 216 ? -5.066 -7.791 12.501 1.00 94.56 216 LEU A C 1
ATOM 1662 O O . LEU A 1 216 ? -4.257 -7.751 13.420 1.00 94.56 216 LEU A O 1
ATOM 1666 N N . VAL A 1 217 ? -4.748 -8.278 11.301 1.00 93.31 217 VAL A N 1
ATOM 1667 C CA . VAL A 1 217 ? -3.395 -8.767 11.004 1.00 93.31 217 VAL A CA 1
ATOM 1668 C C . VAL A 1 217 ? -2.373 -7.634 11.140 1.00 93.31 217 VAL A C 1
ATOM 1670 O O . VAL A 1 217 ? -1.331 -7.816 11.767 1.00 93.31 217 VAL A O 1
ATOM 1673 N N . CYS A 1 218 ? -2.682 -6.441 10.622 1.00 92.50 218 CYS A N 1
ATOM 1674 C CA . CYS A 1 218 ? -1.820 -5.271 10.795 1.00 92.50 218 CYS A CA 1
ATOM 1675 C C . CYS A 1 218 ? -1.726 -4.834 12.266 1.00 92.50 218 CYS A C 1
ATOM 1677 O O . CYS A 1 218 ? -0.655 -4.445 12.721 1.00 92.50 218 CYS A O 1
ATOM 1679 N N . ALA A 1 219 ? -2.831 -4.894 13.011 1.00 91.94 219 ALA A N 1
ATOM 1680 C CA . ALA A 1 219 ? -2.894 -4.494 14.412 1.00 91.94 219 ALA A CA 1
ATOM 1681 C C . ALA A 1 219 ? -2.104 -5.432 15.326 1.00 91.94 219 ALA A C 1
ATOM 1683 O O . ALA A 1 219 ? -1.369 -4.964 16.197 1.00 91.94 219 ALA A O 1
ATOM 1684 N N . LYS A 1 220 ? -2.206 -6.743 15.093 1.00 91.19 220 LYS A N 1
ATOM 1685 C CA . LYS A 1 220 ? -1.424 -7.751 15.805 1.00 91.19 220 LYS A CA 1
ATOM 1686 C C . LYS A 1 220 ? 0.062 -7.504 15.631 1.00 91.19 220 LYS A C 1
ATOM 1688 O O . LYS A 1 220 ? 0.807 -7.542 16.596 1.00 91.19 220 LYS A O 1
ATOM 1693 N N . ARG A 1 221 ? 0.458 -7.171 14.412 1.00 86.44 221 ARG A N 1
ATOM 1694 C CA . ARG A 1 221 ? 1.829 -6.824 14.072 1.00 86.44 221 ARG A CA 1
ATOM 1695 C C . ARG A 1 221 ? 2.277 -5.545 14.799 1.00 86.44 221 ARG A C 1
ATOM 1697 O O . ARG A 1 221 ? 3.067 -5.547 15.730 1.00 86.44 221 ARG A O 1
ATOM 1704 N N . ILE A 1 222 ? 1.649 -4.423 14.462 1.00 87.31 222 ILE A N 1
ATOM 1705 C CA . ILE A 1 222 ? 2.120 -3.093 14.870 1.00 87.31 222 ILE A CA 1
ATOM 1706 C C . ILE A 1 222 ? 1.938 -2.822 16.370 1.00 87.31 222 ILE A C 1
ATOM 1708 O O . ILE A 1 222 ? 2.768 -2.143 16.974 1.00 87.31 222 ILE A O 1
ATOM 1712 N N . TYR A 1 223 ? 0.848 -3.308 16.963 1.00 88.00 223 TYR A N 1
ATOM 1713 C CA . TYR A 1 223 ? 0.437 -2.953 18.323 1.00 88.00 223 TYR A CA 1
ATOM 1714 C C . TYR A 1 223 ? 0.381 -4.158 19.274 1.00 88.00 223 TYR A C 1
ATOM 1716 O O . TYR A 1 223 ? 0.107 -3.971 20.459 1.00 88.00 223 TYR A O 1
ATOM 1724 N N . ASN A 1 224 ? 0.629 -5.381 18.784 1.00 89.81 224 ASN A N 1
ATOM 1725 C CA . ASN A 1 224 ? 0.423 -6.630 19.526 1.00 89.81 224 ASN A CA 1
ATOM 1726 C C . ASN A 1 224 ? -1.005 -6.779 20.077 1.00 89.81 224 ASN A C 1
ATOM 1728 O O . ASN A 1 224 ? -1.205 -7.105 21.247 1.00 89.81 224 ASN A O 1
ATOM 1732 N N . VAL A 1 225 ? -2.000 -6.519 19.224 1.00 91.44 225 VAL A N 1
ATOM 1733 C CA . VAL A 1 225 ? -3.423 -6.557 19.583 1.00 91.44 225 VAL A CA 1
ATOM 1734 C C . VAL A 1 225 ? -4.196 -7.546 18.711 1.00 91.44 225 VAL A C 1
ATOM 1736 O O . VAL A 1 225 ? -4.040 -7.527 17.494 1.00 91.44 225 VAL A O 1
ATOM 1739 N N . ASP A 1 226 ? -5.045 -8.385 19.311 1.00 92.94 226 ASP A N 1
ATOM 1740 C CA . ASP A 1 226 ? -5.723 -9.490 18.610 1.00 92.94 226 ASP A CA 1
ATOM 1741 C C . ASP A 1 226 ? -7.206 -9.215 18.309 1.00 92.94 226 ASP A C 1
ATOM 1743 O O . ASP A 1 226 ? -7.807 -9.889 17.469 1.00 92.94 226 ASP A O 1
ATOM 1747 N N . THR A 1 227 ? -7.813 -8.224 18.968 1.00 94.38 227 THR A N 1
ATOM 1748 C CA . THR A 1 227 ? -9.242 -7.916 18.819 1.00 94.38 227 THR A CA 1
ATOM 1749 C C . THR A 1 227 ? -9.514 -6.455 18.458 1.00 94.38 227 THR A C 1
ATOM 1751 O O . THR A 1 227 ? -8.714 -5.554 18.710 1.00 94.38 227 THR A O 1
ATOM 1754 N N . TYR A 1 228 ? -10.694 -6.206 17.882 1.00 93.81 228 TYR A N 1
ATOM 1755 C CA . TYR A 1 228 ? -11.150 -4.859 17.533 1.00 93.81 228 TYR A CA 1
ATOM 1756 C C . TYR A 1 228 ? -11.312 -3.954 18.752 1.00 93.81 228 TYR A C 1
ATOM 1758 O O . TYR A 1 228 ? -10.906 -2.794 18.711 1.00 93.81 228 TYR A O 1
ATOM 1766 N N . ASP A 1 229 ? -11.882 -4.479 19.835 1.00 94.75 229 ASP A N 1
ATOM 1767 C CA . ASP A 1 229 ? -12.126 -3.703 21.051 1.00 94.75 229 ASP A CA 1
ATOM 1768 C C . ASP A 1 229 ? -10.812 -3.289 21.712 1.00 94.75 229 ASP A C 1
ATOM 1770 O O . ASP A 1 229 ? -10.642 -2.128 22.097 1.00 94.75 229 ASP A O 1
ATOM 1774 N N . GLU A 1 230 ? -9.848 -4.209 21.785 1.00 95.75 230 GLU A N 1
ATOM 1775 C CA . GLU A 1 230 ? -8.508 -3.894 22.268 1.00 95.75 230 GLU A CA 1
ATOM 1776 C C . GLU A 1 230 ? -7.822 -2.868 21.360 1.00 95.75 230 GLU A C 1
ATOM 1778 O O . GLU A 1 230 ? -7.220 -1.927 21.875 1.00 95.75 230 GLU A O 1
ATOM 1783 N N . LEU A 1 231 ? -7.947 -2.997 20.032 1.00 94.56 231 LEU A N 1
ATOM 1784 C CA . LEU A 1 231 ? -7.331 -2.083 19.068 1.00 94.56 231 LEU A CA 1
ATOM 1785 C C . LEU A 1 231 ? -7.897 -0.667 19.212 1.00 94.56 231 LEU A C 1
ATOM 1787 O O . LEU A 1 231 ? -7.150 0.303 19.348 1.00 94.56 231 LEU A O 1
ATOM 1791 N N . VAL A 1 232 ? -9.225 -0.542 19.221 1.00 95.50 232 VAL A N 1
ATOM 1792 C CA . VAL A 1 232 ? -9.921 0.741 19.375 1.00 95.50 232 VAL A CA 1
ATOM 1793 C C . VAL A 1 232 ? -9.578 1.376 20.722 1.00 95.50 232 VAL A C 1
ATOM 1795 O O . VAL A 1 232 ? -9.302 2.577 20.777 1.00 95.50 232 VAL A O 1
ATOM 1798 N N . SER A 1 233 ?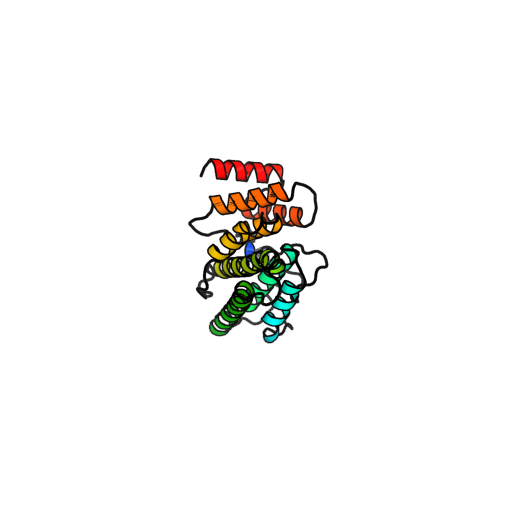 -9.551 0.587 21.800 1.00 95.19 233 SER A N 1
ATOM 1799 C CA . SER A 1 233 ? -9.151 1.037 23.139 1.00 95.19 233 SER A CA 1
ATOM 1800 C C . SER A 1 233 ? -7.694 1.511 23.175 1.00 95.19 233 SER A C 1
ATOM 1802 O O . SER A 1 233 ? -7.421 2.599 23.687 1.00 95.19 233 SER A O 1
ATOM 1804 N N . HIS A 1 234 ? -6.766 0.736 22.603 1.00 92.94 234 HIS A N 1
ATOM 1805 C CA . HIS A 1 234 ? -5.341 1.059 22.542 1.00 92.94 234 HIS A CA 1
ATOM 1806 C C . HIS A 1 234 ? -5.110 2.393 21.827 1.00 92.94 234 HIS A C 1
ATOM 1808 O O . HIS A 1 234 ? -4.545 3.322 22.407 1.00 92.94 234 HIS A O 1
ATOM 1814 N N . LEU A 1 235 ? -5.622 2.517 20.602 1.00 92.88 235 LEU A N 1
ATOM 1815 C CA . LEU A 1 235 ? -5.440 3.708 19.776 1.00 92.88 235 LEU A CA 1
ATOM 1816 C C . LEU A 1 235 ? -6.105 4.942 20.392 1.00 92.88 235 LEU A C 1
ATOM 1818 O O . LEU A 1 235 ? -5.517 6.020 20.393 1.00 92.88 235 LEU A O 1
ATOM 1822 N N . SER A 1 236 ? -7.298 4.794 20.977 1.00 93.38 236 SER A N 1
ATOM 1823 C CA . SER A 1 236 ? -7.980 5.915 21.640 1.00 93.38 236 SER A CA 1
ATOM 1824 C C . SER A 1 236 ? -7.171 6.454 22.825 1.00 93.38 236 SER A C 1
ATOM 1826 O O . SER A 1 236 ? -7.089 7.667 23.005 1.00 93.38 236 SER A O 1
ATOM 1828 N N . LYS A 1 237 ? -6.538 5.572 23.613 1.00 91.56 237 LYS A N 1
ATOM 1829 C CA . LYS A 1 237 ? -5.654 5.977 24.718 1.00 91.56 237 LYS A CA 1
ATOM 1830 C C . LYS A 1 237 ? -4.388 6.657 24.207 1.00 91.56 237 LYS A C 1
ATOM 1832 O O . LYS A 1 237 ? -4.038 7.712 24.722 1.00 91.56 237 LYS A O 1
ATOM 1837 N N . GLN A 1 238 ? -3.745 6.085 23.187 1.00 87.69 238 GLN A N 1
ATOM 1838 C CA . GLN A 1 238 ? -2.538 6.646 22.578 1.00 87.69 238 GLN A CA 1
ATOM 1839 C C . GLN A 1 238 ? -2.777 8.077 22.070 1.00 87.69 238 GLN A C 1
ATOM 1841 O O . GLN A 1 238 ? -1.993 8.980 22.370 1.00 87.69 238 GLN A O 1
ATOM 1846 N N . ILE A 1 239 ? -3.883 8.294 21.350 1.00 88.81 239 ILE A N 1
ATOM 1847 C CA . ILE A 1 239 ? -4.256 9.606 20.804 1.00 88.81 239 ILE A CA 1
ATOM 1848 C C . ILE A 1 239 ? -4.558 10.603 21.926 1.00 88.81 239 ILE A C 1
ATOM 1850 O O . ILE A 1 239 ? -4.130 11.745 21.838 1.00 88.81 239 ILE A O 1
ATOM 1854 N N . ALA A 1 240 ? -5.249 10.182 22.991 1.00 88.31 240 ALA A N 1
ATOM 1855 C CA . ALA A 1 240 ? -5.561 11.054 24.126 1.00 88.31 240 ALA A CA 1
ATOM 1856 C C . ALA A 1 240 ? -4.328 11.447 24.964 1.00 88.31 240 ALA A C 1
ATOM 1858 O O . ALA A 1 240 ? -4.380 12.433 25.696 1.00 88.31 240 ALA A O 1
ATOM 1859 N N . SER A 1 241 ? -3.248 10.665 24.893 1.00 82.62 241 SER A N 1
ATOM 1860 C CA . SER A 1 241 ? -1.990 10.921 25.610 1.00 82.62 241 SER A CA 1
ATOM 1861 C C . SER A 1 241 ? -0.944 11.715 24.817 1.00 82.62 241 SER A C 1
ATOM 1863 O O . SER A 1 241 ? 0.118 11.997 25.369 1.00 82.62 241 SER A O 1
ATOM 1865 N N . SER A 1 242 ? -1.216 12.015 23.542 1.00 73.06 242 SER A N 1
ATOM 1866 C CA . SER A 1 242 ? -0.319 12.742 22.627 1.00 73.06 242 SER A CA 1
ATOM 1867 C C . SER A 1 242 ? -0.678 14.224 22.573 1.00 73.06 242 SER A C 1
ATOM 1869 O O . SER A 1 242 ? 0.260 15.048 22.612 1.00 73.06 242 SER A O 1
#

Solvent-accessible surface area (backbone atoms only — not comparabl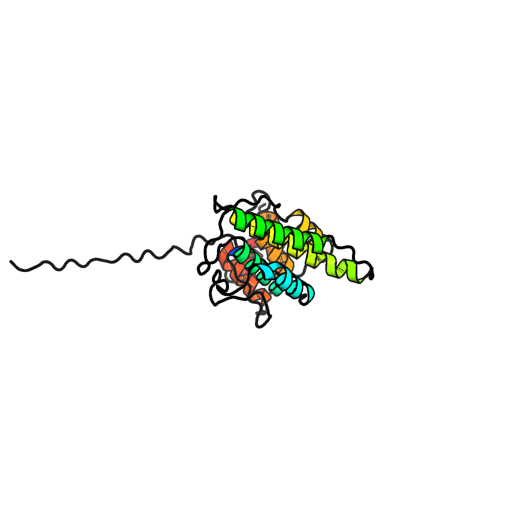e to full-atom values): 13732 Å² total; per-residue (Å²): 142,80,86,84,85,80,84,77,80,79,79,77,82,69,78,75,71,84,70,71,58,55,54,40,57,61,50,76,55,71,48,80,90,61,84,62,70,76,62,55,92,52,84,46,29,48,44,68,84,62,62,73,90,47,46,64,60,55,49,51,53,49,57,72,74,45,87,53,52,51,48,43,52,38,35,44,36,53,49,50,36,62,30,61,33,66,28,79,67,43,80,73,58,53,67,65,55,24,42,54,41,43,52,50,50,51,51,51,34,47,50,60,44,67,52,79,65,88,84,41,88,69,66,41,60,76,52,39,26,62,31,22,32,52,37,10,39,44,25,10,32,53,49,59,44,44,89,42,89,84,44,81,73,91,82,56,58,23,58,73,32,36,54,51,16,50,71,73,36,91,54,50,33,55,47,24,38,46,51,18,34,18,46,56,89,46,99,86,32,74,54,59,25,37,51,26,39,41,47,12,50,66,66,54,38,84,54,88,45,63,68,34,50,46,51,39,56,52,34,34,65,79,69,71,28,89,46,63,69,57,43,50,53,52,36,53,49,54,52,76,73,107

Sequence (242 aa):
MFLALALTLAAHGGVDLDREGPPAICQPFDIGDAASLPWKAGAFEADTQYDLALLNHDLAKILDSNDDAMVRMESIRRAVIYVSGFSQNRKKLSAMERKLASESLVSMLRARALAPHIYDKVATEERTAPRLFDLGFALGALRQLEWREEYVPHLGNGEAELEKAAAWEKASAAMHLGMALALWGSDRTNQRTGEYFLSAAKLAGPDQGRLSKNILVCAKRIYNVDTYDELVSHLSKQIASS

Secondary structure (DSSP, 8-state):
----------------TTS---HHHH-PPP-TT---S-B-SSTT-B-TT--GGGHHHHHHHHHHH---HHHHHHHHHHHHHHHHT--SSSPPPPHHHHHHHHHHHHHHHHHHHH---SS-TTHHHHHHHHHHHHHHHHHHHHHTTTTSTT-------SHHHHHHHHHHS---HHHHHHHHHHTTT-TT-HHHHHHHHHHHHHHH-S--SHHHHHHHHHHHHHH---SHHHHHHHHHHHHHT-

Mean predicted aligned error: 8.19 Å

Foldseek 3Di:
DDDDDDDDDPPPPDPPCLVPAQDLQRPAAPPDPQDAQAADDDSQAHDQPDDLVCLLVRLVVQLVVDPPLNRLSNNLSSQLSVLCQVHPPYDRDALVSSLVSLCVNLVSLVCQLPPPPPPDPVVCLSSNLSSLLSNLLNLLSLVSVVVVVSRDDPPDQSPVSLVVSVVRDVDALSSLQSNLRSCPPDPPDPLVSLVSLLSSLVRVDQPPDSSNVSSQVVCCSPPVDRGSVVSNVVSVVVNVVD

Nearest PDB structures (foldseek):
  8q9t-assembly1_E  TM=4.099E-01  e=4.749E-01  Saccharomyces cerevisiae
  9b9g-assembly1_D  TM=4.362E-01  e=2.459E+00  Homo sapiens
  2vq2-assembly1_A-2  TM=4.717E-01  e=3.836E+00  Neisseria meningitidis
  6e9y-assembly1_A  TM=3.012E-01  e=2.059E+00  synthetic construct
  8qag-assembly1_A  TM=3.215E-01  e=9.754E+00  synthetic construct

Radius of gyration: 20.02 Å; Cα contacts (8 Å, |Δi|>4): 309; chains: 1; bounding box: 58×64×46 Å